Protein AF-A0A1B1N1J6-F1 (afdb_monomer_lite)

pLDDT: mean 80.99, std 15.94, range [34.19, 97.44]

Foldseek 3Di:
DPPDQFLWDWDWDDDPNAIWIWTWADDPDTDTAIEHPCLCVPPVRVFHWHWDDDPPDIWIWTDDPNDIDTDLRVSCPVPDDCLQQPQWDKAFQVNDSRYSYPVRIDTHHVLLVLLVDQDPCVVVLQGQKDFDWDDDPPGTDGQWIWRWGRRRPDIDIDIGRDPVVVSCCCVVPSNVSSVVSNVVVCVVSVVPPPPDD

Radius of gyration: 22.87 Å; chains: 1; bounding box: 47×41×70 Å

Sequence (197 aa):
MLALDAKNRFFETSIDGKKIIKFITGGKCEVEVLVDVKTWVEYLHKHHWTAIKKDNYIQVKTSIDKHSHRLPRMIIENEYSKLDYWGNTIDHENNNPMDNRLSNLRIYNSKLNVTNIRSKYKDDDMHLIYPQYSKVKNGKRIYGYKVHTNISDETKYKNFKTKEEAKEYRDNIILPLIESKIEELKKSQGILSLKED

Secondary structure (DSSP, 8-state):
------SS-EEEEEETTEEEEEEE-BSS---EEEEEHHHHHHTGGGS--EEEEETTEEEEEEEETTEEEEHHHHHHHHHS-HHHHTT-EEEETTS-TTB--GGGEEEE-HHHHHHT---TTGGGT-TTEEEEEEEETTEEEEEEEEEEEEETTEEEEEEESSHHHHHHHIIIIIHHHHHHHHHHHHHHTTTTSSS--

Organism: NCBI:txid1462996

InterPro domains:
  IPR044925 His-Me finger superfamily [SSF54060] (47-117)

Structure (mmCIF, N/CA/C/O backbone):
data_AF-A0A1B1N1J6-F1
#
_entry.id   AF-A0A1B1N1J6-F1
#
loop_
_atom_site.group_PDB
_atom_site.id
_atom_site.type_symbol
_atom_site.label_atom_id
_atom_site.label_alt_id
_atom_site.label_comp_id
_atom_site.label_asym_id
_atom_site.label_entity_id
_atom_site.label_seq_id
_atom_site.pdbx_PDB_ins_code
_atom_site.Cartn_x
_atom_site.Cartn_y
_atom_site.Cartn_z
_atom_site.occupancy
_atom_site.B_iso_or_equiv
_atom_site.auth_seq_id
_atom_site.auth_comp_id
_atom_site.auth_asym_id
_atom_site.auth_atom_id
_atom_site.pdbx_PDB_model_num
ATOM 1 N N . MET A 1 1 ? -9.336 -3.813 31.050 1.00 51.84 1 MET A N 1
ATOM 2 C CA . MET A 1 1 ? -10.175 -3.904 29.840 1.00 51.84 1 MET A CA 1
ATOM 3 C C . MET A 1 1 ? -10.892 -2.571 29.719 1.00 51.84 1 MET A C 1
ATOM 5 O O . MET A 1 1 ? -11.699 -2.267 30.588 1.00 51.84 1 MET A O 1
ATOM 9 N N . LEU A 1 2 ? -10.519 -1.720 28.761 1.00 54.81 2 LEU A N 1
ATOM 10 C CA . LEU A 1 2 ? -11.302 -0.513 28.484 1.00 54.81 2 LEU A CA 1
ATOM 11 C C . LEU A 1 2 ? -12.658 -0.988 27.952 1.00 54.81 2 LEU A C 1
ATOM 13 O O . LEU A 1 2 ? -12.698 -1.674 26.931 1.00 54.81 2 LEU A O 1
ATOM 17 N N . ALA A 1 3 ? -13.743 -0.703 28.672 1.00 60.78 3 ALA A N 1
ATOM 18 C CA . ALA A 1 3 ? -15.101 -1.013 28.233 1.00 60.78 3 ALA A CA 1
ATOM 19 C C . ALA A 1 3 ? -15.486 -0.057 27.093 1.00 60.78 3 ALA A C 1
ATOM 21 O O . ALA A 1 3 ? -16.211 0.914 27.286 1.00 60.78 3 ALA A O 1
ATOM 22 N N . LEU A 1 4 ? -14.904 -0.285 25.919 1.00 79.19 4 LEU A N 1
ATOM 23 C CA . LEU A 1 4 ? -15.255 0.402 24.686 1.00 79.19 4 LEU A CA 1
ATOM 24 C C . LEU A 1 4 ? -16.482 -0.287 24.097 1.00 79.19 4 LEU A C 1
ATOM 26 O O . LEU A 1 4 ? -16.468 -1.505 23.905 1.00 79.19 4 LEU A O 1
ATOM 30 N N . ASP A 1 5 ? -17.517 0.493 23.791 1.00 87.12 5 ASP A N 1
ATOM 31 C CA . ASP A 1 5 ? -18.658 0.024 23.005 1.00 87.12 5 ASP A CA 1
ATOM 32 C C . ASP A 1 5 ? -18.205 -0.192 21.552 1.00 87.12 5 ASP A C 1
ATOM 34 O O . ASP A 1 5 ? -18.228 0.711 20.713 1.00 87.12 5 ASP A O 1
ATOM 38 N N . ALA A 1 6 ? -17.655 -1.378 21.292 1.00 90.56 6 ALA A N 1
ATOM 39 C CA . ALA A 1 6 ? -17.077 -1.743 20.011 1.00 90.56 6 ALA A CA 1
ATOM 40 C C . ALA A 1 6 ? -18.055 -2.583 19.188 1.00 90.56 6 ALA A C 1
ATOM 42 O O . ALA A 1 6 ? -18.608 -3.577 19.656 1.00 90.56 6 ALA A O 1
ATOM 43 N N . LYS A 1 7 ? -18.191 -2.249 17.901 1.00 92.12 7 LYS A N 1
ATOM 44 C CA . LYS A 1 7 ? -19.097 -2.967 16.982 1.00 92.12 7 LYS A CA 1
ATOM 45 C C . LYS A 1 7 ? -18.554 -4.301 16.466 1.00 92.12 7 LYS A C 1
ATOM 47 O O . LYS A 1 7 ? -19.256 -5.019 15.752 1.00 92.12 7 LYS A O 1
ATOM 52 N N . ASN A 1 8 ? -17.302 -4.619 16.772 1.00 95.81 8 ASN A N 1
ATOM 53 C CA . ASN A 1 8 ? -16.644 -5.874 16.432 1.00 95.81 8 ASN A CA 1
ATOM 54 C C . ASN A 1 8 ? -16.053 -6.481 17.702 1.00 95.81 8 ASN A C 1
ATOM 56 O O . ASN A 1 8 ? -15.555 -5.760 18.566 1.00 95.81 8 ASN A O 1
ATOM 60 N N . ARG A 1 9 ? -16.052 -7.816 17.783 1.00 95.25 9 ARG A N 1
ATOM 61 C CA . ARG A 1 9 ? -15.332 -8.542 18.836 1.00 95.25 9 ARG A CA 1
ATOM 62 C C . ARG A 1 9 ? -13.843 -8.240 18.716 1.00 95.25 9 ARG A C 1
ATOM 64 O O . ARG A 1 9 ? -13.300 -8.306 17.614 1.00 95.25 9 ARG A O 1
ATOM 71 N N . PHE A 1 10 ? -13.189 -7.940 19.831 1.00 96.31 10 PHE A N 1
ATOM 72 C CA . PHE A 1 10 ? -11.765 -7.632 19.852 1.00 96.31 10 PHE A CA 1
ATOM 73 C C . PHE A 1 10 ? -11.112 -8.080 21.154 1.00 96.31 10 PHE A C 1
ATOM 75 O O . PHE A 1 10 ? -11.785 -8.298 22.161 1.00 96.31 10 PHE A O 1
ATOM 82 N N . PHE A 1 11 ? -9.793 -8.211 21.124 1.00 94.75 11 PHE A N 1
ATOM 83 C CA . PHE A 1 11 ? -8.984 -8.463 22.302 1.00 94.75 11 PHE A CA 1
ATOM 84 C C . PHE A 1 11 ? -7.589 -7.875 22.141 1.00 94.75 11 PHE A C 1
ATOM 86 O O . PHE A 1 11 ? -7.064 -7.733 21.034 1.00 94.75 11 PHE A O 1
ATOM 93 N N . GLU A 1 12 ? -6.998 -7.524 23.276 1.00 95.00 12 GLU A N 1
ATOM 94 C CA . GLU A 1 12 ? -5.608 -7.101 23.347 1.00 95.00 12 GLU A CA 1
ATOM 95 C C . GLU A 1 12 ? -4.691 -8.322 23.250 1.00 95.00 12 GLU A C 1
ATOM 97 O O . GLU A 1 12 ? -4.937 -9.368 23.855 1.00 95.00 12 GLU A O 1
ATOM 102 N N . THR A 1 13 ? -3.615 -8.184 22.488 1.00 94.12 13 THR A N 1
ATOM 103 C CA . THR A 1 13 ? -2.530 -9.163 22.422 1.00 94.12 13 THR A CA 1
ATOM 104 C C . THR A 1 13 ? -1.194 -8.434 22.279 1.00 94.12 13 THR A C 1
ATOM 106 O O . THR A 1 13 ? -1.157 -7.202 22.251 1.00 94.12 13 THR A O 1
ATOM 109 N N . SER A 1 14 ? -0.095 -9.179 22.214 1.00 93.38 14 SER A N 1
ATOM 110 C CA . SER A 1 14 ? 1.245 -8.621 22.055 1.00 93.38 14 SER A CA 1
ATOM 111 C C . SER A 1 14 ? 1.948 -9.278 20.878 1.00 93.38 14 SER A C 1
ATOM 113 O O . SER A 1 14 ? 2.002 -10.503 20.794 1.00 93.3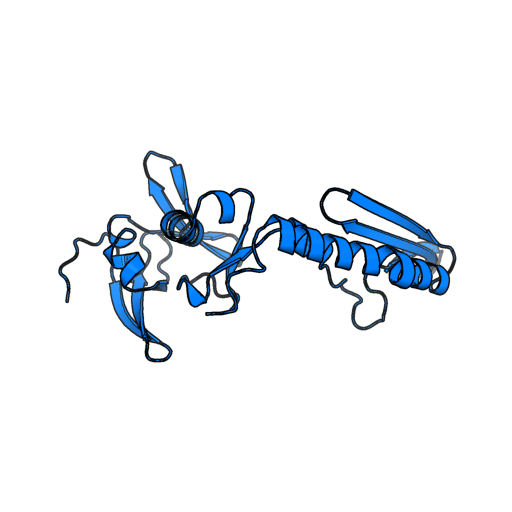8 14 SER A O 1
ATOM 115 N N . ILE A 1 15 ? 2.513 -8.463 19.992 1.00 89.62 15 ILE A N 1
ATOM 116 C CA . ILE A 1 15 ? 3.357 -8.897 18.874 1.00 89.62 15 ILE A CA 1
ATOM 117 C C . ILE A 1 15 ? 4.625 -8.045 18.910 1.00 89.62 15 ILE A C 1
ATOM 119 O O . ILE A 1 15 ? 4.544 -6.831 19.086 1.00 89.62 15 ILE A O 1
ATOM 123 N N . ASP A 1 16 ? 5.794 -8.677 18.794 1.00 85.94 16 ASP A N 1
ATOM 124 C CA . ASP A 1 16 ? 7.106 -8.007 18.835 1.00 85.94 16 ASP A CA 1
ATOM 125 C C . ASP A 1 16 ? 7.303 -7.127 20.088 1.00 85.94 16 ASP A C 1
ATOM 127 O O . ASP A 1 16 ? 7.854 -6.029 20.033 1.00 85.94 16 ASP A O 1
ATOM 131 N N . GLY A 1 17 ? 6.775 -7.576 21.234 1.00 88.00 17 GLY A N 1
ATOM 132 C CA . GLY A 1 17 ? 6.821 -6.832 22.500 1.00 88.00 17 GLY A CA 1
ATOM 133 C C . GLY A 1 17 ? 5.900 -5.606 22.569 1.00 88.00 17 GLY A C 1
ATOM 134 O O . GLY A 1 17 ? 5.848 -4.945 23.605 1.00 88.00 17 GLY A O 1
ATOM 135 N N . LYS A 1 18 ? 5.135 -5.307 21.511 1.00 91.12 18 LYS A N 1
ATOM 136 C CA . LYS A 1 18 ? 4.172 -4.200 21.466 1.00 91.12 18 LYS A CA 1
ATOM 137 C C . LYS A 1 18 ? 2.753 -4.711 21.669 1.00 91.12 18 LYS A C 1
ATOM 139 O O . LYS A 1 18 ? 2.350 -5.706 21.069 1.00 91.12 18 LYS A O 1
ATOM 144 N N . LYS A 1 19 ? 1.979 -3.998 22.490 1.00 95.19 19 LYS A N 1
ATOM 145 C CA . LYS A 1 19 ? 0.542 -4.250 22.635 1.00 95.19 19 LYS A CA 1
ATOM 146 C C . LYS A 1 19 ? -0.188 -3.830 21.367 1.00 95.19 19 LYS A C 1
ATOM 148 O O . LYS A 1 19 ? 0.038 -2.735 20.857 1.00 95.19 19 LYS A O 1
ATOM 153 N N . ILE A 1 20 ? -1.087 -4.683 20.904 1.00 96.56 20 ILE A N 1
ATOM 154 C CA . ILE A 1 20 ? -1.900 -4.472 19.708 1.00 96.56 20 ILE A CA 1
ATOM 155 C C . ILE A 1 20 ? -3.334 -4.944 19.958 1.00 96.56 20 ILE A C 1
ATOM 157 O O . ILE A 1 20 ? -3.607 -5.675 20.915 1.00 96.56 20 ILE A O 1
ATOM 161 N N . ILE A 1 21 ? -4.249 -4.552 19.077 1.00 97.44 21 ILE A N 1
ATOM 162 C CA . ILE A 1 21 ? -5.620 -5.056 19.070 1.00 97.44 21 ILE A CA 1
ATOM 163 C C . ILE A 1 21 ? -5.770 -6.051 17.931 1.00 97.44 21 ILE A C 1
ATOM 165 O O . ILE A 1 21 ? -5.433 -5.756 16.783 1.00 97.44 21 ILE A O 1
ATOM 169 N N . LYS A 1 22 ? -6.328 -7.216 18.257 1.00 97.31 22 LYS A N 1
ATOM 170 C CA . LYS A 1 22 ? -6.852 -8.155 17.274 1.00 97.31 22 LYS A CA 1
ATOM 171 C C . LYS A 1 22 ? -8.371 -8.098 17.311 1.00 97.31 22 LYS A C 1
ATOM 173 O O . LYS A 1 22 ? -8.970 -8.409 18.340 1.00 97.31 22 LYS A O 1
ATOM 178 N N . PHE A 1 23 ? -8.993 -7.694 16.209 1.00 96.88 23 PHE A N 1
ATOM 179 C CA . PHE A 1 23 ? -10.449 -7.689 16.078 1.00 96.88 23 PHE A CA 1
ATOM 180 C C . PHE A 1 23 ? -10.914 -8.682 15.016 1.00 96.88 23 PHE A C 1
ATOM 182 O O . PHE A 1 23 ? -10.181 -9.013 14.085 1.00 96.88 23 PHE A O 1
ATOM 189 N N . ILE A 1 24 ? -12.143 -9.166 15.173 1.00 96.81 24 ILE A N 1
ATOM 190 C CA . ILE A 1 24 ? -12.778 -10.120 14.264 1.00 96.81 24 ILE A CA 1
ATOM 191 C C . ILE A 1 24 ? -13.802 -9.362 13.419 1.00 96.81 24 ILE A C 1
ATOM 193 O O . ILE A 1 24 ? -14.698 -8.693 13.952 1.00 96.81 24 ILE A O 1
ATOM 197 N N . THR A 1 25 ? -13.674 -9.441 12.093 1.00 96.81 25 THR A N 1
ATOM 198 C CA . THR A 1 25 ? -14.649 -8.828 11.180 1.00 96.81 25 THR A CA 1
ATOM 199 C C . THR A 1 25 ? -16.015 -9.492 11.304 1.00 96.81 25 THR A C 1
ATOM 201 O O . THR A 1 25 ? -16.111 -10.691 11.541 1.00 96.81 25 THR A O 1
ATOM 204 N N . GLY A 1 26 ? -17.080 -8.717 11.109 1.00 91.94 26 GLY A N 1
ATOM 205 C CA . GLY A 1 26 ? -18.440 -9.243 11.025 1.00 91.94 26 GLY A CA 1
ATOM 206 C C . GLY A 1 26 ? -18.852 -9.607 9.596 1.00 91.94 26 GLY A C 1
ATOM 207 O O . GLY A 1 26 ? -18.119 -9.390 8.625 1.00 91.94 26 GLY A O 1
ATOM 208 N N . GLY A 1 27 ? -20.082 -10.104 9.459 1.00 88.50 27 GLY A N 1
ATOM 209 C CA . GLY A 1 27 ? -20.705 -10.416 8.174 1.00 88.50 27 GLY A CA 1
ATOM 210 C C . GLY A 1 27 ? -20.468 -11.856 7.714 1.00 88.50 27 GLY A C 1
ATOM 211 O O . GLY A 1 27 ? -20.394 -12.774 8.519 1.00 88.50 27 GLY A O 1
ATOM 212 N N . LYS A 1 28 ? -20.399 -12.067 6.391 1.00 86.62 28 LYS A N 1
ATOM 213 C CA . LYS A 1 28 ? -20.300 -13.412 5.785 1.00 86.62 28 LYS A CA 1
ATOM 214 C C . LYS A 1 28 ? -18.904 -14.037 5.872 1.00 86.62 28 LYS A C 1
ATOM 216 O O . LYS A 1 28 ? -18.759 -15.228 5.626 1.00 86.62 28 LYS A O 1
ATOM 221 N N . CYS A 1 29 ? -17.881 -13.228 6.135 1.00 89.38 29 CYS A N 1
ATOM 222 C CA . CYS A 1 29 ? -16.493 -13.656 6.218 1.00 89.38 29 CYS A CA 1
ATOM 223 C C . CYS A 1 29 ? -15.904 -13.080 7.506 1.00 89.38 29 CYS A C 1
ATOM 225 O O . CYS A 1 29 ? -15.733 -11.865 7.627 1.00 89.38 29 CYS A O 1
ATOM 227 N N . GLU A 1 30 ? -15.645 -13.957 8.472 1.00 93.31 30 GLU A N 1
ATOM 228 C CA . GLU A 1 30 ? -14.939 -13.606 9.700 1.00 93.31 30 GLU A CA 1
ATOM 229 C C . GLU A 1 30 ? -13.440 -13.839 9.487 1.00 93.31 30 GLU A C 1
ATOM 231 O O . GLU A 1 30 ? -13.015 -14.941 9.140 1.00 93.31 30 GLU A O 1
ATOM 236 N N . VAL A 1 31 ? -12.645 -12.788 9.668 1.00 94.88 31 VAL A N 1
ATOM 237 C CA . VAL A 1 31 ? -11.181 -12.839 9.658 1.00 94.88 31 VAL A CA 1
ATOM 238 C C . VAL A 1 31 ? -10.637 -12.031 10.823 1.00 94.88 31 VAL A C 1
ATOM 240 O O . VAL A 1 31 ? -11.254 -11.059 11.267 1.00 94.88 31 VAL A O 1
ATOM 243 N N . GLU A 1 32 ? -9.475 -12.445 11.312 1.00 96.31 32 GLU A N 1
ATOM 244 C CA . GLU A 1 32 ? -8.748 -11.717 12.342 1.00 96.31 32 GLU A CA 1
ATOM 245 C C . GLU A 1 32 ? -7.911 -10.610 11.709 1.00 96.31 32 GLU A C 1
ATOM 247 O O . GLU A 1 32 ? -7.201 -10.844 10.733 1.00 96.31 32 GLU A O 1
ATOM 252 N N . VAL A 1 33 ? -7.984 -9.414 12.283 1.00 97.25 33 VAL A N 1
ATOM 253 C CA . VAL A 1 33 ? -7.294 -8.223 11.790 1.00 97.25 33 VAL A CA 1
ATOM 254 C C . VAL A 1 33 ? -6.520 -7.586 12.936 1.00 97.25 33 VAL A C 1
ATOM 256 O O . VAL A 1 33 ? -7.057 -7.414 14.031 1.00 97.25 33 VAL A O 1
ATOM 259 N N . LEU A 1 34 ? -5.261 -7.239 12.680 1.00 97.44 34 LEU A N 1
ATOM 260 C CA . LEU A 1 34 ? -4.345 -6.630 13.640 1.00 97.44 34 LEU A CA 1
ATOM 261 C C . LEU A 1 34 ? -4.256 -5.126 13.387 1.00 97.44 34 LEU A C 1
ATOM 263 O O . LEU A 1 34 ? -4.087 -4.705 12.244 1.00 97.44 34 LEU A O 1
ATOM 267 N N . VAL A 1 35 ? -4.342 -4.324 14.443 1.00 97.44 35 VAL A N 1
ATOM 268 C CA . VAL A 1 35 ? -4.158 -2.864 14.415 1.00 97.44 35 VAL A CA 1
ATOM 269 C C . VAL A 1 35 ? -3.471 -2.400 15.698 1.00 97.44 35 VAL A C 1
ATOM 271 O O . VAL A 1 35 ? -3.474 -3.110 16.707 1.00 97.44 35 VAL A O 1
ATOM 274 N N . ASP A 1 36 ? -2.900 -1.198 15.689 1.00 96.88 36 ASP A N 1
ATOM 275 C CA . ASP A 1 36 ? -2.369 -0.595 16.910 1.00 96.88 36 ASP A CA 1
ATOM 276 C C . ASP A 1 36 ? -3.488 -0.271 17.908 1.00 96.88 36 ASP A C 1
ATOM 278 O O . ASP A 1 36 ? -4.612 0.082 17.534 1.00 96.88 36 ASP A O 1
ATOM 282 N N . VAL A 1 37 ? -3.171 -0.359 19.205 1.00 95.94 37 VAL A N 1
ATOM 283 C CA . VAL A 1 37 ? -4.127 -0.050 20.283 1.00 95.94 37 VAL A CA 1
ATOM 284 C C . VAL A 1 37 ? -4.678 1.365 20.132 1.00 95.94 37 VAL A C 1
ATOM 286 O O . VAL A 1 37 ? -5.890 1.555 20.201 1.00 95.94 37 VAL A O 1
ATOM 289 N N . LYS A 1 38 ? -3.800 2.342 19.879 1.00 94.50 38 LYS A N 1
ATOM 290 C CA . LYS A 1 38 ? -4.168 3.753 19.715 1.00 94.50 38 LYS A CA 1
ATOM 291 C C . LYS A 1 38 ? -5.229 3.926 18.622 1.00 94.50 38 LYS A C 1
ATOM 293 O O . LYS A 1 38 ? -6.323 4.411 18.891 1.00 94.50 38 LYS A O 1
ATOM 298 N N . THR A 1 39 ? -4.938 3.421 17.428 1.00 95.38 39 THR A N 1
ATOM 299 C CA . THR A 1 39 ? -5.810 3.447 16.247 1.00 95.38 39 THR A CA 1
ATOM 300 C C . THR A 1 39 ? -7.191 2.838 16.532 1.00 95.38 39 THR A C 1
ATOM 302 O O . THR A 1 39 ? -8.227 3.395 16.153 1.00 95.38 39 THR A O 1
ATOM 305 N N . TRP A 1 40 ? -7.242 1.714 17.259 1.00 96.62 40 TRP A N 1
ATOM 306 C CA . TRP A 1 40 ? -8.511 1.101 17.660 1.00 96.62 40 TRP A CA 1
ATOM 307 C C . TRP A 1 40 ? -9.331 1.984 18.602 1.00 96.62 40 TRP A C 1
ATOM 309 O O . TRP A 1 40 ? -10.514 2.245 18.353 1.00 96.62 40 TRP A O 1
ATOM 319 N N . VAL A 1 41 ? -8.693 2.434 19.682 1.00 94.50 41 VAL A N 1
ATOM 320 C CA . VAL A 1 41 ? -9.319 3.194 20.769 1.00 94.50 41 VAL A CA 1
ATOM 321 C C . VAL A 1 41 ? -9.798 4.561 20.287 1.00 94.50 41 VAL A C 1
ATOM 323 O O . VAL A 1 41 ? -10.869 5.000 20.691 1.00 94.50 41 VAL A O 1
ATOM 326 N N . GLU A 1 42 ? -9.067 5.225 19.398 1.00 94.62 42 GLU A N 1
ATOM 327 C CA . GLU A 1 42 ? -9.409 6.585 18.974 1.00 94.62 42 GLU A CA 1
ATOM 328 C C . GLU A 1 42 ? -10.562 6.619 17.962 1.00 94.62 42 GLU A C 1
ATOM 330 O O . GLU A 1 42 ? -11.473 7.451 18.088 1.00 94.62 42 GLU A O 1
ATOM 335 N N . TYR A 1 43 ? -10.581 5.713 16.976 1.00 94.75 43 TYR A N 1
ATOM 336 C CA . TYR A 1 43 ? -11.559 5.808 15.885 1.00 94.75 43 TYR A CA 1
ATOM 337 C C . TYR A 1 43 ? -12.085 4.487 15.317 1.00 94.75 43 TYR A C 1
ATOM 339 O O . TYR A 1 43 ? -13.266 4.442 14.966 1.00 94.75 43 TYR A O 1
ATOM 347 N N . LEU A 1 44 ? -11.311 3.398 15.241 1.00 96.44 44 LEU A N 1
ATOM 348 C CA . LEU A 1 44 ? -11.800 2.205 14.524 1.00 96.44 44 LEU A CA 1
ATOM 349 C C . LEU A 1 44 ? -12.948 1.472 15.237 1.00 96.44 44 LEU A C 1
ATOM 351 O O . LEU A 1 44 ? -13.839 0.972 14.547 1.00 96.44 44 LEU A O 1
ATOM 355 N N . HIS A 1 45 ? -12.966 1.420 16.576 1.00 95.56 45 HIS A N 1
ATOM 356 C CA . HIS A 1 45 ? -13.977 0.667 17.345 1.00 95.56 45 HIS A CA 1
ATOM 357 C C . HIS A 1 45 ? -15.423 1.151 17.114 1.00 95.56 45 HIS A C 1
ATOM 359 O O . HIS A 1 45 ? -16.375 0.384 17.275 1.00 95.56 45 HIS A O 1
ATOM 365 N N . LYS A 1 46 ? -15.582 2.415 16.696 1.00 94.06 46 LYS A N 1
ATOM 366 C CA . LYS A 1 46 ? -16.868 3.091 16.446 1.00 94.06 46 LYS A CA 1
ATOM 367 C C . LYS A 1 46 ? -17.609 2.521 15.231 1.00 94.06 46 LYS A C 1
ATOM 369 O O . LYS A 1 46 ? -18.813 2.743 15.051 1.00 94.06 46 LYS A O 1
ATOM 374 N N . HIS A 1 47 ? -16.898 1.797 14.370 1.00 95.50 47 HIS A N 1
ATOM 375 C CA . HIS A 1 47 ? -17.389 1.314 13.088 1.00 95.50 47 HIS A CA 1
ATOM 376 C C . HIS A 1 47 ? -17.500 -0.208 13.062 1.00 95.50 47 HIS A C 1
ATOM 378 O O . HIS A 1 47 ? -16.729 -0.911 13.706 1.00 95.50 47 HIS A O 1
ATOM 384 N N . HIS A 1 48 ? -18.464 -0.715 12.288 1.00 95.12 48 HIS A N 1
ATOM 385 C CA . HIS A 1 48 ? -18.606 -2.147 12.061 1.00 95.12 48 HIS A CA 1
ATOM 386 C C . HIS A 1 48 ? -17.819 -2.556 10.812 1.00 95.12 48 HIS A C 1
ATOM 388 O O . HIS A 1 48 ? -18.191 -2.227 9.683 1.00 95.12 48 HIS A O 1
ATOM 394 N N . TRP A 1 49 ? -16.721 -3.269 11.023 1.00 97.06 49 TRP A N 1
ATOM 395 C CA . TRP A 1 49 ? -15.816 -3.726 9.978 1.00 97.06 49 TRP A CA 1
ATOM 396 C C . TRP A 1 49 ? -16.229 -5.094 9.449 1.00 97.06 49 TRP A C 1
ATOM 398 O O . TRP A 1 49 ? -16.440 -6.040 10.211 1.00 97.06 49 TRP A O 1
ATOM 408 N N . THR A 1 50 ? -16.294 -5.203 8.125 1.00 96.31 50 THR A N 1
ATOM 409 C CA . THR A 1 50 ? -16.678 -6.419 7.401 1.00 96.31 50 THR A CA 1
ATOM 410 C C . THR A 1 50 ? -15.590 -6.809 6.412 1.00 96.31 50 THR A C 1
ATOM 412 O O . THR A 1 50 ? -14.953 -5.938 5.810 1.00 96.31 50 THR A O 1
ATOM 415 N N . ALA A 1 51 ? -15.381 -8.111 6.227 1.00 94.44 51 ALA A N 1
ATOM 416 C CA . ALA A 1 51 ? -14.475 -8.622 5.209 1.00 94.44 51 ALA A CA 1
ATOM 417 C C . ALA A 1 51 ? -15.238 -9.059 3.956 1.00 94.44 51 ALA A C 1
ATOM 419 O O . ALA A 1 51 ? -16.292 -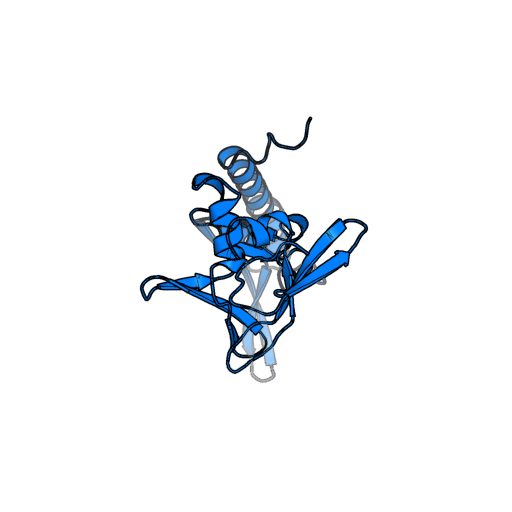9.693 4.022 1.00 94.44 51 ALA A O 1
ATOM 420 N N . ILE A 1 52 ? -14.676 -8.737 2.794 1.00 90.12 52 ILE A N 1
ATOM 421 C CA . ILE A 1 52 ? -15.136 -9.212 1.492 1.00 90.12 52 ILE A CA 1
ATOM 422 C C . ILE A 1 52 ? -13.982 -9.933 0.818 1.00 90.12 52 ILE A C 1
ATOM 424 O O . ILE A 1 52 ? -12.933 -9.343 0.556 1.00 90.12 52 ILE A O 1
ATOM 428 N N . LYS A 1 53 ? -14.207 -11.205 0.497 1.00 85.62 53 LYS A N 1
ATOM 429 C CA . LYS A 1 53 ? -13.300 -11.989 -0.333 1.00 85.62 53 LYS A CA 1
ATOM 430 C C . LYS A 1 53 ? -13.589 -11.693 -1.803 1.00 85.62 53 LYS A C 1
ATOM 432 O O . LYS A 1 53 ? -14.721 -11.859 -2.255 1.00 85.62 53 LYS A O 1
ATOM 437 N N . LYS A 1 54 ? -12.575 -11.247 -2.539 1.00 79.25 54 LYS A N 1
ATOM 438 C CA . LYS A 1 54 ? -12.613 -11.086 -3.994 1.00 79.25 54 LYS A CA 1
ATOM 439 C C . LYS A 1 54 ? -11.432 -11.852 -4.573 1.00 79.25 54 LYS A C 1
ATOM 441 O O . LYS A 1 54 ? -10.284 -11.516 -4.288 1.00 79.25 54 LYS A O 1
ATOM 446 N N . ASP A 1 55 ? -11.725 -12.892 -5.345 1.00 80.00 55 ASP A N 1
ATOM 447 C CA . ASP A 1 55 ? -10.729 -13.829 -5.868 1.00 80.00 55 ASP A CA 1
ATOM 448 C C . ASP A 1 55 ? -9.845 -14.396 -4.731 1.00 80.00 55 ASP A C 1
ATOM 450 O O . ASP A 1 55 ? -10.357 -14.979 -3.769 1.00 80.00 55 ASP A O 1
ATOM 454 N N . ASN A 1 56 ? -8.530 -14.171 -4.808 1.00 75.12 56 ASN A N 1
ATOM 455 C CA . ASN A 1 56 ? -7.536 -14.608 -3.823 1.00 75.12 56 ASN A CA 1
ATOM 456 C C . ASN A 1 56 ? -7.186 -13.527 -2.782 1.00 75.12 56 ASN A C 1
ATOM 458 O O . ASN A 1 56 ? -6.203 -13.677 -2.061 1.00 75.12 56 ASN A O 1
ATOM 462 N N . TYR A 1 57 ? -7.954 -12.436 -2.696 1.00 76.69 57 TYR A N 1
ATOM 463 C CA . TYR A 1 57 ? -7.660 -11.307 -1.811 1.00 76.69 57 TYR A CA 1
ATOM 464 C C . TYR A 1 57 ? -8.836 -10.978 -0.883 1.00 76.69 57 TYR A C 1
ATOM 466 O O . TYR A 1 57 ? -10.005 -11.050 -1.273 1.00 76.69 57 TYR A O 1
ATOM 474 N N . ILE A 1 58 ? -8.529 -10.595 0.358 1.00 87.31 58 ILE A N 1
ATOM 475 C CA . ILE A 1 58 ? -9.522 -10.204 1.365 1.00 87.31 58 ILE A CA 1
ATOM 476 C C . ILE A 1 58 ? -9.414 -8.701 1.603 1.00 87.31 58 ILE A C 1
ATOM 478 O O . ILE A 1 58 ? -8.346 -8.184 1.916 1.00 87.31 58 ILE A O 1
ATOM 482 N N . GLN A 1 59 ? -10.538 -8.000 1.463 1.00 90.69 59 GLN A N 1
ATOM 483 C CA . GLN A 1 59 ? -10.658 -6.572 1.749 1.00 90.69 59 GLN A CA 1
ATOM 484 C C . GLN A 1 59 ? -11.481 -6.356 3.008 1.00 90.69 59 GLN A C 1
ATOM 486 O O . GLN A 1 59 ? -12.615 -6.824 3.083 1.00 90.69 59 GLN A O 1
ATOM 491 N N . VAL A 1 60 ? -10.946 -5.580 3.949 1.00 95.38 60 VAL A N 1
ATOM 492 C CA . VAL A 1 60 ? -11.673 -5.148 5.147 1.00 95.38 60 VAL A CA 1
ATOM 493 C C . VAL A 1 60 ? -12.180 -3.727 4.939 1.00 95.38 60 VAL A C 1
ATOM 495 O O . VAL A 1 60 ? -11.419 -2.820 4.580 1.00 95.38 60 VAL A O 1
ATOM 498 N N . LYS A 1 61 ? -13.485 -3.533 5.124 1.00 95.56 61 LYS A N 1
ATOM 499 C CA . LYS A 1 61 ? -14.145 -2.248 4.900 1.00 95.56 61 LYS A CA 1
ATOM 500 C C . LYS A 1 61 ? -15.314 -2.022 5.852 1.00 95.56 61 LYS A C 1
ATOM 502 O O . LYS A 1 61 ? -15.927 -2.967 6.349 1.00 95.56 61 LYS A O 1
ATOM 507 N N . THR A 1 62 ? -15.651 -0.757 6.033 1.00 95.75 62 THR A N 1
ATOM 508 C CA . THR A 1 62 ? -16.869 -0.305 6.708 1.00 95.75 62 THR A CA 1
ATOM 509 C C . THR A 1 62 ? -17.717 0.526 5.742 1.00 95.75 62 THR A C 1
ATOM 511 O O . THR A 1 62 ? -17.248 0.907 4.659 1.00 95.75 62 THR A O 1
ATOM 514 N N . SER A 1 63 ? -18.973 0.781 6.106 1.00 92.00 63 SER A N 1
ATOM 515 C CA . SER A 1 63 ? -19.820 1.757 5.426 1.00 92.00 63 SER A CA 1
ATOM 516 C C . SER A 1 63 ? -20.195 2.886 6.377 1.00 92.00 63 SER A C 1
ATOM 518 O O . SER A 1 63 ? -20.669 2.635 7.483 1.00 92.00 63 SER A O 1
ATOM 520 N N . ILE A 1 64 ? -19.965 4.119 5.934 1.00 89.56 64 ILE A N 1
ATOM 521 C CA . ILE A 1 64 ? -20.283 5.360 6.644 1.00 89.56 64 ILE A CA 1
ATOM 522 C C . ILE A 1 64 ? -21.000 6.245 5.627 1.00 89.56 64 ILE A C 1
ATOM 524 O O . ILE A 1 64 ? -20.512 6.395 4.510 1.00 89.56 64 ILE A O 1
ATOM 528 N N . ASP A 1 65 ? -22.193 6.737 5.961 1.00 88.06 65 ASP A N 1
ATOM 529 C CA . ASP A 1 65 ? -22.997 7.620 5.099 1.00 88.06 65 ASP A CA 1
ATOM 530 C C . ASP A 1 65 ? -23.152 7.127 3.650 1.00 88.06 65 ASP A C 1
ATOM 532 O O . ASP A 1 65 ? -23.033 7.881 2.691 1.00 88.06 65 ASP A O 1
ATOM 536 N N . LYS A 1 66 ? -23.416 5.821 3.481 1.00 87.25 66 LYS A N 1
ATOM 537 C CA . LYS A 1 66 ? -23.536 5.124 2.179 1.00 87.25 66 LYS A CA 1
ATOM 538 C C . LYS A 1 66 ? -22.245 5.074 1.346 1.00 87.25 66 LYS A C 1
ATOM 540 O O . LYS A 1 66 ? -22.252 4.509 0.253 1.00 87.25 66 LYS A O 1
ATOM 545 N N . HIS A 1 67 ? -21.125 5.563 1.867 1.00 87.62 67 HIS A N 1
ATOM 546 C CA . HIS A 1 67 ? -19.801 5.402 1.278 1.00 87.62 67 HIS A CA 1
ATOM 547 C C . HIS A 1 67 ? -19.064 4.226 1.920 1.00 87.62 67 HIS A C 1
ATOM 549 O O . HIS A 1 67 ? -19.269 3.892 3.087 1.00 87.62 67 HIS A O 1
ATOM 555 N N . SER A 1 68 ? -18.230 3.542 1.134 1.00 91.38 68 SER A N 1
ATOM 556 C CA . SER A 1 68 ? -17.444 2.404 1.612 1.00 91.38 68 SER A CA 1
ATOM 557 C C . SER A 1 68 ? -16.000 2.827 1.840 1.00 91.38 68 SER A C 1
ATOM 559 O O . SER A 1 68 ? -15.328 3.258 0.906 1.00 91.38 68 SER A O 1
ATOM 561 N N . HIS A 1 69 ? -15.516 2.648 3.067 1.00 92.94 69 HIS A N 1
ATOM 562 C CA . HIS A 1 69 ? -14.158 3.007 3.465 1.00 92.94 69 HIS A CA 1
ATOM 563 C C . HIS A 1 69 ? -13.336 1.749 3.719 1.00 92.94 69 HIS A C 1
ATOM 565 O O . HIS A 1 69 ? -13.760 0.857 4.457 1.00 92.94 69 HIS A O 1
ATOM 571 N N . ARG A 1 70 ? -12.154 1.669 3.100 1.00 94.06 70 ARG A N 1
ATOM 572 C CA . ARG A 1 70 ? -11.196 0.578 3.325 1.00 94.06 70 ARG A CA 1
ATOM 573 C C . ARG A 1 70 ? -10.403 0.839 4.599 1.00 94.06 70 ARG A C 1
ATOM 575 O O . ARG A 1 70 ? -9.976 1.968 4.820 1.00 94.06 70 ARG A O 1
ATOM 582 N N . LEU A 1 71 ? -10.151 -0.212 5.374 1.00 96.12 71 LEU A N 1
ATOM 583 C CA . LEU A 1 71 ? -9.436 -0.121 6.649 1.00 96.12 71 LEU A CA 1
ATOM 584 C C . LEU A 1 71 ? -8.070 0.585 6.553 1.00 96.12 71 LEU A C 1
ATOM 586 O O . LEU A 1 71 ? -7.918 1.613 7.210 1.00 96.12 71 LEU A O 1
ATOM 590 N N . PRO A 1 72 ? -7.111 0.141 5.713 1.00 93.75 72 PRO A N 1
ATOM 591 C CA . PRO A 1 72 ? -5.799 0.791 5.643 1.00 93.75 72 PRO A CA 1
ATOM 592 C C . PRO A 1 72 ? -5.904 2.258 5.211 1.00 93.75 72 PRO A C 1
ATOM 594 O O . PRO A 1 72 ? -5.124 3.092 5.654 1.00 93.75 72 PRO A O 1
ATOM 597 N N . ARG A 1 73 ? -6.910 2.599 4.390 1.00 91.56 73 ARG A N 1
ATOM 598 C CA . ARG A 1 73 ? -7.150 3.980 3.962 1.00 91.56 73 ARG A CA 1
ATOM 599 C C . ARG A 1 73 ? -7.616 4.864 5.108 1.00 91.56 73 ARG A C 1
ATOM 601 O O . ARG A 1 73 ? -7.082 5.951 5.257 1.00 91.56 73 ARG A O 1
ATOM 608 N N . MET A 1 74 ? -8.551 4.384 5.922 1.00 93.31 74 MET A N 1
ATOM 609 C CA . MET A 1 74 ? -9.025 5.132 7.085 1.00 93.31 74 MET A CA 1
ATOM 610 C C . MET A 1 74 ? -7.907 5.385 8.098 1.00 93.31 74 MET A C 1
ATOM 612 O O . MET A 1 74 ? -7.839 6.479 8.644 1.00 93.31 74 MET A O 1
ATOM 616 N N . ILE A 1 75 ? -7.027 4.405 8.319 1.00 94.31 75 ILE A N 1
ATOM 617 C CA . ILE A 1 75 ? -5.879 4.558 9.223 1.00 94.31 75 ILE A CA 1
ATOM 618 C C . ILE A 1 75 ? -4.963 5.672 8.712 1.00 94.31 75 ILE A C 1
ATOM 620 O O . ILE A 1 75 ? -4.733 6.651 9.409 1.00 94.31 75 ILE A O 1
ATOM 624 N N . ILE A 1 76 ? -4.520 5.593 7.455 1.00 89.56 76 ILE A N 1
ATOM 625 C CA . ILE A 1 76 ? -3.630 6.611 6.885 1.00 89.56 76 ILE A CA 1
ATOM 626 C C . ILE A 1 76 ? -4.273 8.009 6.865 1.00 89.56 76 ILE A C 1
ATOM 628 O O . ILE A 1 76 ? -3.592 8.992 7.133 1.00 89.56 76 ILE A O 1
ATOM 632 N N . GLU A 1 77 ? -5.575 8.109 6.587 1.00 86.62 77 GLU A N 1
ATOM 633 C CA . GLU A 1 77 ? -6.297 9.390 6.576 1.00 86.62 77 GLU A CA 1
ATOM 634 C C . GLU A 1 77 ? -6.408 10.051 7.960 1.00 86.62 77 GLU A C 1
ATOM 636 O O . GLU A 1 77 ? -6.554 11.271 8.018 1.00 86.62 77 GLU A O 1
ATOM 641 N N . ASN A 1 78 ? -6.334 9.274 9.048 1.00 88.88 78 ASN A N 1
ATOM 642 C CA . ASN A 1 78 ? -6.340 9.792 10.422 1.00 88.88 78 ASN A CA 1
ATOM 643 C C . ASN A 1 78 ? -4.931 10.066 10.969 1.00 88.88 78 ASN A C 1
ATOM 645 O O . ASN A 1 78 ? -4.790 10.870 11.885 1.00 88.88 78 ASN A O 1
ATOM 649 N N . GLU A 1 79 ? -3.902 9.403 10.439 1.00 86.50 79 GLU A N 1
ATOM 650 C CA . GLU A 1 79 ? -2.553 9.412 11.030 1.00 86.50 79 GLU A CA 1
ATOM 651 C C . GLU A 1 79 ? -1.564 10.293 10.247 1.00 86.50 79 GLU A C 1
ATOM 653 O O . GLU A 1 79 ? -0.541 10.697 10.795 1.00 86.50 79 GLU A O 1
ATOM 658 N N . TYR A 1 80 ? -1.866 10.625 8.986 1.00 80.06 80 TYR A N 1
ATOM 659 C CA . TYR A 1 80 ? -1.000 11.423 8.111 1.00 80.06 80 TYR A CA 1
ATOM 660 C C . TYR A 1 80 ? -1.719 12.649 7.551 1.00 80.06 80 TYR A C 1
ATOM 662 O O . TYR A 1 80 ? -2.949 12.698 7.454 1.00 80.06 80 TYR A O 1
ATOM 670 N N . SER A 1 81 ? -0.944 13.649 7.123 1.00 69.44 81 SER A N 1
ATOM 671 C CA . SER A 1 81 ? -1.515 14.827 6.483 1.00 69.44 81 SER A CA 1
ATOM 672 C C . SER A 1 81 ? -2.090 14.459 5.111 1.00 69.44 81 SER A C 1
ATOM 674 O O . SER A 1 81 ? -1.622 13.550 4.421 1.00 69.44 81 SER A O 1
ATOM 676 N N . LYS A 1 82 ? -3.112 15.201 4.670 1.00 60.62 82 LYS A N 1
ATOM 677 C CA . LYS A 1 82 ? -3.737 14.974 3.359 1.00 60.62 82 LYS A CA 1
ATOM 678 C C . LYS A 1 82 ? -2.736 15.023 2.207 1.00 60.62 82 LYS A C 1
ATOM 680 O O . LYS A 1 82 ? -2.902 14.281 1.243 1.00 60.62 82 LYS A O 1
ATOM 685 N N . LEU A 1 83 ? -1.715 15.873 2.303 1.00 58.00 83 LEU A N 1
ATOM 686 C CA . LEU A 1 83 ? -0.681 15.997 1.276 1.00 58.00 83 LEU A CA 1
ATOM 687 C C . LEU A 1 83 ? 0.126 14.704 1.112 1.00 58.00 83 LEU A C 1
ATOM 689 O O . LEU A 1 83 ? 0.513 14.380 -0.008 1.00 58.00 83 LEU A O 1
ATOM 693 N N . ASP A 1 84 ? 0.293 13.933 2.186 1.00 57.38 84 ASP A N 1
ATOM 694 C CA . ASP A 1 84 ? 1.099 12.713 2.176 1.00 57.38 84 ASP A CA 1
ATOM 695 C C . ASP A 1 84 ? 0.386 11.580 1.427 1.00 57.38 84 ASP A C 1
ATOM 697 O O . ASP A 1 84 ? 0.983 10.893 0.599 1.00 57.38 84 ASP A O 1
ATOM 701 N N . TYR A 1 85 ? -0.918 11.385 1.658 1.00 67.81 85 TYR A N 1
ATOM 702 C CA . TYR A 1 85 ? -1.653 10.236 1.110 1.00 67.81 85 TYR A CA 1
ATOM 703 C C . TYR A 1 85 ? -2.472 10.532 -0.154 1.00 67.81 85 TYR A C 1
ATOM 705 O O . TYR A 1 85 ? -2.978 9.600 -0.803 1.00 67.81 85 TYR A O 1
ATOM 713 N N . TRP A 1 86 ? -2.687 11.803 -0.503 1.00 66.88 86 TRP A N 1
ATOM 714 C CA . TRP A 1 86 ? -3.527 12.165 -1.643 1.00 66.88 86 TRP A CA 1
ATOM 715 C C . TRP A 1 86 ? -2.911 11.685 -2.961 1.00 66.88 86 TRP A C 1
ATOM 717 O O . TRP A 1 86 ? -1.756 11.954 -3.267 1.00 66.88 86 TRP A O 1
ATOM 727 N N . GLY A 1 87 ? -3.689 10.938 -3.751 1.00 66.56 87 GLY A N 1
ATOM 728 C CA . GLY A 1 87 ? -3.217 10.331 -5.002 1.00 66.56 87 GLY A CA 1
ATOM 729 C C . GLY A 1 87 ? -2.282 9.123 -4.835 1.00 66.56 87 GLY A C 1
ATOM 730 O O . GLY A 1 87 ? -1.984 8.461 -5.828 1.00 66.56 87 GLY A O 1
ATOM 731 N N . ASN A 1 88 ? -1.871 8.788 -3.608 1.00 72.81 88 ASN A N 1
ATOM 732 C CA . ASN A 1 88 ? -1.010 7.645 -3.319 1.00 72.81 88 ASN A CA 1
ATOM 733 C C . ASN A 1 88 ? -1.822 6.395 -2.935 1.00 72.81 88 ASN A C 1
ATOM 735 O O . ASN A 1 88 ? -2.939 6.461 -2.410 1.00 72.81 88 ASN A O 1
ATOM 739 N N . THR A 1 89 ? -1.245 5.233 -3.229 1.00 81.56 89 THR A N 1
ATOM 740 C CA . THR A 1 89 ? -1.732 3.910 -2.818 1.00 81.56 89 THR A CA 1
ATOM 741 C C . THR A 1 89 ? -1.235 3.599 -1.408 1.00 81.56 89 THR A C 1
ATOM 743 O O . THR A 1 89 ? -0.295 4.222 -0.930 1.00 81.56 89 THR A O 1
ATOM 746 N N . ILE A 1 90 ? -1.873 2.659 -0.717 1.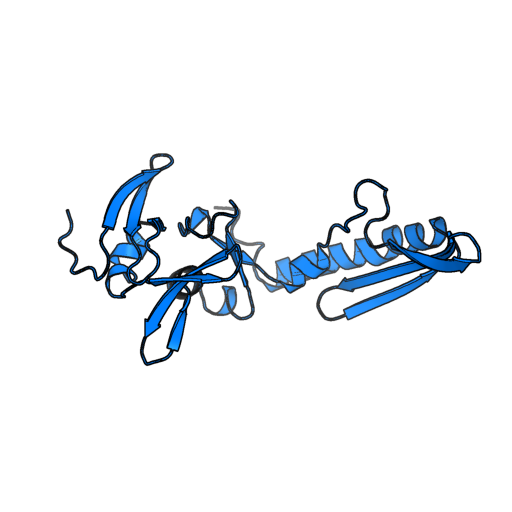00 83.94 90 ILE A N 1
ATOM 747 C CA . ILE A 1 90 ? -1.425 2.183 0.595 1.00 83.94 90 ILE A CA 1
ATOM 748 C C . ILE A 1 90 ? -1.122 0.704 0.450 1.00 83.94 90 ILE A C 1
ATOM 750 O O . ILE A 1 90 ? -1.930 -0.027 -0.128 1.00 83.94 90 ILE A O 1
ATOM 754 N N . ASP A 1 91 ? 0.043 0.308 0.935 1.00 84.00 91 ASP A N 1
ATOM 755 C CA . ASP A 1 91 ? 0.587 -1.035 0.791 1.00 84.00 91 ASP A CA 1
ATOM 756 C C . ASP A 1 91 ? 1.025 -1.598 2.150 1.00 84.00 91 ASP A C 1
ATOM 758 O O . ASP A 1 91 ? 1.293 -0.837 3.085 1.00 84.00 91 ASP A O 1
ATOM 762 N N . HIS A 1 92 ? 1.088 -2.926 2.240 1.00 86.25 92 HIS A N 1
ATOM 763 C CA . HIS A 1 92 ? 1.478 -3.669 3.439 1.00 86.25 92 HIS A CA 1
ATOM 764 C C . HIS A 1 92 ? 2.899 -4.206 3.264 1.00 86.25 92 HIS A C 1
ATOM 766 O O . HIS A 1 92 ? 3.136 -5.012 2.366 1.00 86.25 92 HIS A O 1
ATOM 772 N N . GLU A 1 93 ? 3.848 -3.815 4.116 1.00 81.56 93 GLU A N 1
ATOM 773 C CA . GLU A 1 93 ? 5.260 -4.203 3.952 1.00 81.56 93 GLU A CA 1
ATOM 774 C C . GLU A 1 93 ? 5.474 -5.720 3.977 1.00 81.56 93 GLU A C 1
ATOM 776 O O . GLU A 1 93 ? 6.249 -6.259 3.184 1.00 81.56 93 GLU A O 1
ATOM 781 N N . ASN A 1 94 ? 4.745 -6.424 4.843 1.00 83.38 94 ASN A N 1
ATOM 782 C CA . ASN A 1 94 ? 4.790 -7.881 4.954 1.00 83.38 94 ASN A CA 1
ATOM 783 C C . ASN A 1 94 ? 3.863 -8.624 3.969 1.00 83.38 94 ASN A C 1
ATOM 785 O O . ASN A 1 94 ? 3.722 -9.842 4.080 1.00 83.38 94 ASN A O 1
ATOM 789 N N . ASN A 1 95 ? 3.210 -7.923 3.033 1.00 83.25 95 ASN A N 1
ATOM 790 C CA . ASN A 1 95 ? 2.190 -8.461 2.121 1.00 83.25 95 ASN A CA 1
ATOM 791 C C . ASN A 1 95 ? 0.997 -9.158 2.815 1.00 83.25 95 ASN A C 1
ATOM 793 O O . ASN A 1 95 ? 0.260 -9.909 2.170 1.00 83.25 95 ASN A O 1
ATOM 797 N N . ASN A 1 96 ? 0.777 -8.923 4.112 1.00 87.31 96 ASN A N 1
ATOM 798 C CA . ASN A 1 96 ? -0.360 -9.452 4.855 1.00 87.31 96 ASN A CA 1
ATOM 799 C C . ASN A 1 96 ? -1.452 -8.375 5.000 1.00 87.31 96 ASN A C 1
ATOM 801 O O . ASN A 1 96 ? -1.330 -7.494 5.852 1.00 87.31 96 ASN A O 1
ATOM 805 N N . PRO A 1 97 ? -2.567 -8.465 4.249 1.00 89.44 97 PRO A N 1
ATOM 806 C CA . PRO A 1 97 ? -3.630 -7.460 4.298 1.00 89.44 97 PRO A CA 1
ATOM 807 C C . PRO A 1 97 ? -4.382 -7.411 5.635 1.00 89.44 97 PRO A C 1
ATOM 809 O O . PRO A 1 97 ? -5.143 -6.470 5.873 1.00 89.44 97 PRO A O 1
ATOM 812 N N . MET A 1 98 ? -4.214 -8.420 6.495 1.00 94.94 98 MET A N 1
ATOM 813 C CA . MET A 1 98 ? -4.827 -8.467 7.823 1.00 94.94 98 MET A CA 1
ATOM 814 C C . MET A 1 98 ? -3.968 -7.791 8.898 1.00 94.94 98 MET A C 1
ATOM 816 O O . MET A 1 98 ? -4.481 -7.500 9.975 1.00 94.94 98 MET A O 1
ATOM 820 N N . ASP A 1 99 ? -2.699 -7.488 8.621 1.00 94.50 99 ASP A N 1
ATOM 821 C CA . ASP A 1 99 ? -1.829 -6.756 9.542 1.00 94.50 99 ASP A CA 1
ATOM 822 C C . ASP A 1 99 ? -1.830 -5.262 9.201 1.00 94.50 99 ASP A C 1
ATOM 824 O O . ASP A 1 99 ? -1.076 -4.801 8.355 1.00 94.50 99 ASP A O 1
ATOM 828 N N . ASN A 1 100 ? -2.709 -4.496 9.840 1.00 96.31 100 ASN A N 1
ATOM 829 C CA . ASN A 1 100 ? -2.910 -3.069 9.581 1.00 96.31 100 ASN A CA 1
ATOM 830 C C . ASN A 1 100 ? -2.311 -2.190 10.691 1.00 96.31 100 ASN A C 1
ATOM 832 O O . ASN A 1 100 ? -2.769 -1.069 10.904 1.00 96.31 100 ASN A O 1
ATOM 836 N N . ARG A 1 101 ? -1.293 -2.690 11.404 1.00 94.81 101 ARG A N 1
ATOM 837 C CA . ARG A 1 101 ? -0.450 -1.854 12.271 1.00 94.81 101 ARG A CA 1
ATOM 838 C C . ARG A 1 101 ? 0.220 -0.773 11.424 1.00 94.81 101 ARG A C 1
ATOM 840 O O . ARG A 1 101 ? 0.689 -1.067 10.325 1.00 94.81 101 ARG A O 1
ATOM 847 N N . LEU A 1 102 ? 0.321 0.447 11.939 1.00 91.12 102 LEU A N 1
ATOM 848 C CA . LEU A 1 102 ? 0.971 1.578 11.276 1.00 91.12 102 LEU A CA 1
ATOM 849 C C . LEU A 1 102 ? 2.391 1.242 10.833 1.00 91.12 102 LEU A C 1
ATOM 851 O O . LEU A 1 102 ? 2.776 1.580 9.723 1.00 91.12 102 LEU A O 1
ATOM 855 N N . SER A 1 103 ? 3.136 0.493 11.649 1.00 88.31 103 SER A N 1
ATOM 856 C CA . SER A 1 103 ? 4.490 0.050 11.300 1.00 88.31 103 SER A CA 1
ATOM 857 C C . SER A 1 103 ? 4.559 -0.896 10.098 1.00 88.31 103 SER A C 1
ATOM 859 O O . SER A 1 103 ? 5.648 -1.130 9.595 1.00 88.31 103 SER A O 1
ATOM 861 N N . ASN A 1 104 ? 3.437 -1.482 9.674 1.00 87.81 104 ASN A N 1
ATOM 862 C CA . ASN A 1 104 ? 3.346 -2.353 8.502 1.00 87.81 104 ASN A CA 1
ATOM 863 C C . ASN A 1 104 ? 2.674 -1.660 7.302 1.00 87.81 104 ASN A C 1
ATOM 865 O O . ASN A 1 104 ? 2.660 -2.217 6.205 1.00 87.81 104 ASN A O 1
ATOM 869 N N . LEU A 1 105 ? 2.098 -0.468 7.491 1.00 87.81 105 LEU A N 1
ATOM 870 C CA . LEU A 1 105 ? 1.472 0.302 6.424 1.00 87.81 105 LEU A CA 1
ATOM 871 C C . LEU A 1 105 ? 2.460 1.318 5.866 1.00 87.81 105 LEU A C 1
ATOM 873 O O . LEU A 1 105 ? 3.085 2.073 6.604 1.00 87.81 105 LEU A O 1
ATOM 877 N N . ARG A 1 106 ? 2.531 1.401 4.540 1.00 82.94 106 ARG A N 1
ATOM 878 C CA . ARG A 1 106 ? 3.286 2.451 3.857 1.00 82.94 106 ARG A CA 1
ATOM 879 C C . ARG A 1 106 ? 2.431 3.172 2.836 1.00 82.94 106 ARG A C 1
ATOM 881 O O . ARG A 1 106 ? 1.670 2.557 2.082 1.00 82.94 106 ARG A O 1
ATOM 888 N N . ILE A 1 107 ? 2.592 4.490 2.787 1.00 79.12 107 ILE A N 1
ATOM 889 C CA . ILE A 1 107 ? 2.077 5.296 1.688 1.00 79.12 107 ILE A CA 1
ATOM 890 C C . ILE A 1 107 ? 2.997 5.075 0.496 1.00 79.12 107 ILE A C 1
ATOM 892 O O . ILE A 1 107 ? 4.212 5.243 0.560 1.00 79.12 107 ILE A O 1
ATOM 896 N N . TYR A 1 108 ? 2.392 4.659 -0.600 1.00 69.19 108 TYR A N 1
ATOM 897 C CA . TYR A 1 108 ? 3.076 4.154 -1.761 1.00 69.19 108 TYR A CA 1
ATOM 898 C C . TYR A 1 108 ? 2.637 4.890 -3.017 1.00 69.19 108 TYR A C 1
ATOM 900 O O . TYR A 1 108 ? 1.473 4.841 -3.419 1.00 69.19 108 TYR A O 1
ATOM 908 N N . ASN A 1 109 ? 3.579 5.542 -3.689 1.00 65.75 109 ASN A N 1
ATOM 909 C CA . ASN A 1 109 ? 3.299 6.169 -4.969 1.00 65.75 109 ASN A CA 1
ATOM 910 C C . ASN A 1 109 ? 3.358 5.112 -6.086 1.00 65.75 109 ASN A C 1
ATOM 912 O O . ASN A 1 109 ? 4.424 4.619 -6.461 1.00 65.75 109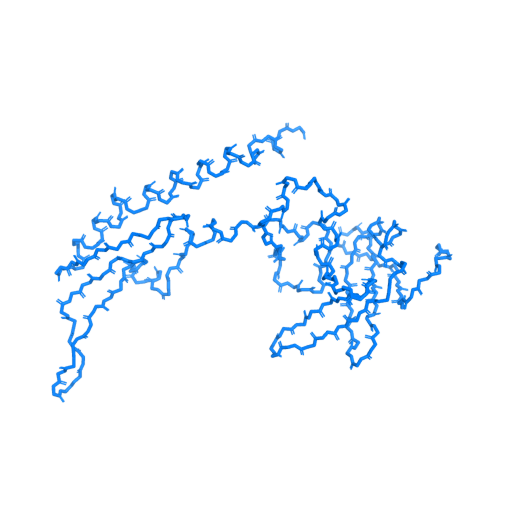 ASN A O 1
ATOM 916 N N . SER A 1 110 ? 2.194 4.779 -6.647 1.00 56.19 110 SER A N 1
ATOM 917 C CA . SER A 1 110 ? 2.055 3.806 -7.734 1.00 56.19 110 SER A CA 1
ATOM 918 C C . SER A 1 110 ? 2.849 4.200 -8.988 1.00 56.19 110 SER A C 1
ATOM 920 O O . SER A 1 110 ? 3.352 3.314 -9.680 1.00 56.19 110 SER A O 1
ATOM 922 N N . LYS A 1 111 ? 3.066 5.501 -9.242 1.00 53.59 111 LYS A N 1
ATOM 923 C CA . LYS A 1 111 ? 3.933 5.994 -10.331 1.00 53.59 111 LYS A CA 1
ATOM 924 C C . LYS A 1 111 ? 5.412 5.669 -10.090 1.00 53.59 111 LYS A C 1
ATOM 926 O O . LYS A 1 111 ? 6.142 5.357 -11.032 1.00 53.59 111 LYS A O 1
ATOM 931 N N . LEU A 1 112 ? 5.843 5.667 -8.828 1.00 51.31 112 LEU A N 1
ATOM 932 C CA . LEU A 1 112 ? 7.202 5.303 -8.415 1.00 51.31 112 LEU A CA 1
ATOM 933 C C . LEU A 1 112 ? 7.441 3.789 -8.581 1.00 51.31 112 LEU A C 1
ATOM 935 O O . LEU A 1 112 ? 8.542 3.387 -8.942 1.00 51.31 112 LEU A O 1
ATOM 939 N N . ASN A 1 113 ? 6.404 2.948 -8.436 1.00 49.44 113 ASN A N 1
ATOM 940 C CA . ASN A 1 113 ? 6.491 1.513 -8.758 1.00 49.44 113 ASN A CA 1
ATOM 941 C C . ASN A 1 113 ? 6.621 1.225 -10.241 1.00 49.44 113 ASN A C 1
ATOM 943 O O . ASN A 1 113 ? 7.410 0.381 -10.645 1.00 49.44 113 ASN A O 1
ATOM 947 N N . VAL A 1 114 ? 5.793 1.895 -11.047 1.00 50.59 114 VAL A N 1
ATOM 948 C CA . VAL A 1 114 ? 5.788 1.711 -12.499 1.00 50.59 114 VAL A CA 1
ATOM 949 C C . VAL A 1 114 ? 7.172 2.049 -13.067 1.00 50.59 114 VAL A C 1
ATOM 951 O O . VAL A 1 114 ? 7.656 1.384 -13.977 1.00 50.59 114 VAL A O 1
ATOM 954 N N . THR A 1 115 ? 7.841 3.006 -12.428 1.00 48.50 115 THR A N 1
ATOM 955 C CA . THR A 1 115 ? 9.227 3.394 -12.695 1.00 48.50 115 THR A CA 1
ATOM 956 C C . THR A 1 115 ? 10.242 2.362 -12.143 1.00 48.50 115 THR A C 1
ATOM 958 O O . THR A 1 115 ? 11.280 2.140 -12.753 1.00 48.50 115 THR A O 1
ATOM 961 N N . ASN A 1 116 ? 9.913 1.639 -11.062 1.00 47.34 116 ASN A N 1
ATOM 962 C CA . ASN A 1 116 ? 10.711 0.575 -10.419 1.00 47.34 116 ASN A CA 1
ATOM 963 C C . ASN A 1 116 ? 10.485 -0.858 -10.965 1.00 47.34 116 ASN A C 1
ATOM 965 O O . ASN A 1 116 ? 10.924 -1.831 -10.339 1.00 47.34 116 ASN A O 1
ATOM 969 N N . ILE A 1 117 ? 9.812 -1.044 -12.110 1.00 52.81 117 ILE A N 1
ATOM 970 C CA . ILE A 1 117 ? 9.471 -2.387 -12.611 1.00 52.81 117 ILE A CA 1
ATOM 971 C C . ILE A 1 117 ? 10.739 -3.197 -12.933 1.00 52.81 117 ILE A C 1
ATOM 973 O O . ILE A 1 117 ? 11.358 -3.071 -13.992 1.00 52.81 117 ILE A O 1
ATOM 977 N N . ARG A 1 118 ? 11.062 -4.146 -12.049 1.00 50.78 118 ARG A N 1
ATOM 978 C CA . ARG A 1 118 ? 11.871 -5.323 -12.380 1.00 50.78 118 ARG A CA 1
ATOM 979 C C . ARG A 1 118 ? 11.054 -6.179 -13.348 1.00 50.78 118 ARG A C 1
ATOM 981 O O . ARG A 1 118 ? 10.017 -6.725 -12.985 1.00 50.78 118 ARG A O 1
ATOM 988 N N . SER A 1 119 ? 11.489 -6.253 -14.605 1.00 51.53 119 SER A N 1
ATOM 989 C CA . SER A 1 119 ? 10.840 -7.098 -15.616 1.00 51.53 119 SER A CA 1
ATOM 990 C C . SER A 1 119 ? 10.918 -8.578 -15.218 1.00 51.53 119 SER A C 1
ATOM 992 O O . SER A 1 119 ? 11.846 -8.995 -14.525 1.00 51.53 119 SER A O 1
ATOM 994 N N . LYS A 1 120 ? 9.979 -9.390 -15.723 1.00 53.41 120 LYS A N 1
ATOM 995 C CA . LYS A 1 120 ? 9.976 -10.863 -15.604 1.00 53.41 120 LYS A CA 1
ATOM 996 C C . LYS A 1 120 ? 11.246 -11.557 -16.128 1.00 53.41 120 LYS A C 1
ATOM 998 O O . LYS A 1 120 ? 11.375 -12.759 -15.962 1.00 53.41 120 LYS A O 1
ATOM 1003 N N . TYR A 1 121 ? 12.143 -10.818 -16.780 1.00 52.56 121 TYR A N 1
ATOM 1004 C CA . TYR A 1 121 ? 13.423 -11.292 -17.304 1.00 52.56 121 TYR A CA 1
ATOM 1005 C C . TYR A 1 121 ? 14.625 -10.719 -16.537 1.00 52.56 121 TYR A C 1
ATOM 1007 O O . TYR A 1 121 ? 15.698 -10.529 -17.115 1.00 52.56 121 TYR A O 1
ATOM 1015 N N . LYS A 1 122 ? 14.445 -10.361 -15.258 1.00 55.16 122 LYS A N 1
ATOM 1016 C CA . LYS A 1 122 ? 15.527 -9.835 -14.414 1.00 55.16 122 LYS A CA 1
ATOM 1017 C C . LYS A 1 122 ? 16.723 -10.794 -14.363 1.00 55.16 122 LYS A C 1
ATOM 1019 O O . LYS A 1 122 ? 17.855 -10.329 -14.432 1.00 55.16 122 LYS A O 1
ATOM 1024 N N . ASP A 1 123 ? 16.452 -12.096 -14.320 1.00 54.22 123 ASP A N 1
ATOM 1025 C CA . ASP A 1 123 ? 17.473 -13.143 -14.207 1.00 54.22 123 ASP A CA 1
ATOM 1026 C C . ASP A 1 123 ? 18.242 -13.380 -15.525 1.00 54.22 123 ASP A C 1
ATOM 1028 O O . ASP A 1 123 ? 19.355 -13.892 -15.501 1.00 54.22 123 ASP A O 1
ATOM 1032 N N . ASP A 1 124 ? 17.710 -12.909 -16.663 1.00 64.25 124 ASP A N 1
ATOM 1033 C CA . ASP A 1 124 ? 18.312 -13.062 -18.002 1.00 64.25 124 ASP A CA 1
ATOM 1034 C C . ASP A 1 124 ? 19.056 -11.799 -18.494 1.00 64.25 124 ASP A C 1
ATOM 1036 O O . ASP A 1 124 ? 19.389 -11.680 -19.683 1.00 64.25 124 ASP A O 1
ATOM 1040 N N . ASP A 1 125 ? 19.255 -10.805 -17.616 1.00 71.94 125 ASP A N 1
ATOM 1041 C CA . ASP A 1 125 ? 19.748 -9.460 -17.963 1.00 71.94 125 ASP A CA 1
ATOM 1042 C C . ASP A 1 125 ? 18.942 -8.811 -19.116 1.00 71.94 125 ASP A C 1
ATOM 1044 O O . ASP A 1 125 ? 19.456 -8.154 -20.025 1.00 71.94 125 ASP A O 1
ATOM 1048 N N . MET A 1 126 ? 17.627 -9.026 -19.096 1.00 74.69 126 MET A N 1
ATOM 1049 C CA . MET A 1 126 ? 16.667 -8.506 -20.079 1.00 74.69 126 MET A CA 1
ATOM 1050 C C . MET A 1 126 ? 15.600 -7.645 -19.398 1.00 74.69 126 MET A C 1
ATOM 1052 O O . MET A 1 126 ? 14.472 -7.488 -19.874 1.00 74.69 126 MET A O 1
ATOM 1056 N N . HIS A 1 127 ? 15.938 -7.067 -18.246 1.00 72.44 127 HIS A N 1
ATOM 1057 C CA . HIS A 1 127 ? 15.058 -6.125 -17.577 1.00 72.44 127 HIS A CA 1
ATOM 1058 C C . HIS A 1 127 ? 14.727 -4.956 -18.529 1.00 72.44 127 HIS A C 1
ATOM 1060 O O . HIS A 1 127 ? 15.601 -4.465 -19.235 1.00 72.44 127 HIS A O 1
ATOM 1066 N N . LEU A 1 128 ? 13.445 -4.573 -18.614 1.00 74.94 128 LEU A N 1
ATOM 1067 C CA . LEU A 1 128 ? 12.895 -3.539 -19.511 1.00 74.94 128 LEU A CA 1
ATOM 1068 C C . LEU A 1 128 ? 13.067 -3.772 -21.030 1.00 74.94 128 LEU A C 1
ATOM 1070 O O . LEU A 1 128 ? 12.550 -2.980 -21.820 1.00 74.94 128 LEU A O 1
ATOM 1074 N N . ILE A 1 129 ? 13.703 -4.873 -21.449 1.00 81.75 129 ILE A N 1
ATOM 1075 C CA . ILE A 1 129 ? 13.893 -5.258 -22.852 1.00 81.75 129 ILE A CA 1
ATOM 1076 C C . ILE A 1 129 ? 12.971 -6.435 -23.179 1.00 81.75 129 ILE A C 1
ATOM 1078 O O . ILE A 1 129 ? 12.974 -7.471 -22.517 1.00 81.75 129 ILE A O 1
ATOM 1082 N N . TYR A 1 130 ? 12.197 -6.304 -24.250 1.00 84.31 130 TYR A N 1
ATOM 1083 C CA . TYR A 1 130 ? 11.261 -7.323 -24.709 1.00 84.31 130 TYR A CA 1
ATOM 1084 C C . TYR A 1 130 ? 11.653 -7.787 -26.116 1.00 84.31 130 TYR A C 1
ATOM 1086 O O . TYR A 1 130 ? 11.603 -6.983 -27.051 1.00 84.31 130 TYR A O 1
ATOM 1094 N N . PRO A 1 131 ? 12.003 -9.070 -26.313 1.00 87.75 131 PRO A N 1
ATOM 1095 C CA . PRO A 1 131 ? 12.239 -9.599 -27.650 1.00 87.75 131 PRO A CA 1
ATOM 1096 C C . PRO A 1 131 ? 10.953 -9.566 -28.485 1.00 87.75 131 PRO A C 1
ATOM 1098 O O . PRO A 1 131 ? 9.859 -9.861 -27.990 1.00 87.75 131 PRO A O 1
ATOM 1101 N N . GLN A 1 132 ? 11.085 -9.215 -29.759 1.00 85.81 132 GLN A N 1
ATOM 1102 C CA . GLN A 1 132 ? 9.999 -9.180 -30.731 1.00 85.81 132 GLN A CA 1
ATOM 1103 C C . GLN A 1 132 ? 10.095 -10.393 -31.648 1.00 85.81 132 GLN A C 1
ATOM 1105 O O . GLN A 1 132 ? 11.149 -10.681 -32.215 1.00 85.81 132 GLN A O 1
ATOM 1110 N N . TYR A 1 133 ? 8.978 -11.103 -31.792 1.00 89.19 133 TYR A N 1
ATOM 1111 C CA . TYR A 1 133 ? 8.930 -12.392 -32.471 1.00 89.19 133 TYR A CA 1
ATOM 1112 C C . TYR A 1 133 ? 8.053 -12.336 -33.717 1.00 89.19 133 TYR A C 1
ATOM 1114 O O . TYR A 1 133 ? 6.931 -11.834 -33.662 1.00 89.19 133 TYR A O 1
ATOM 1122 N N . SER A 1 134 ? 8.527 -12.922 -34.811 1.00 89.25 134 SER A N 1
ATOM 1123 C CA . SER A 1 134 ? 7.735 -13.217 -36.001 1.00 89.25 134 SER A CA 1
ATOM 1124 C C . SER A 1 134 ? 7.414 -14.712 -36.043 1.00 89.25 134 SER A C 1
ATOM 1126 O O . SER A 1 134 ? 8.192 -15.552 -35.575 1.00 89.25 134 SER A O 1
ATOM 1128 N N . LYS A 1 135 ? 6.232 -15.055 -36.567 1.00 86.69 135 LYS A N 1
ATOM 1129 C CA . LYS A 1 135 ? 5.851 -16.454 -36.794 1.00 86.69 135 LYS A CA 1
ATOM 1130 C C . LYS A 1 135 ? 6.582 -16.974 -38.031 1.00 86.69 135 LYS A C 1
ATOM 1132 O O . LYS A 1 135 ? 6.528 -16.346 -39.084 1.00 86.69 135 LYS A O 1
ATOM 1137 N N . VAL A 1 136 ? 7.228 -18.126 -37.903 1.00 86.06 136 VAL A N 1
ATOM 1138 C CA . VAL A 1 136 ? 7.857 -18.865 -39.008 1.00 86.06 136 VAL A CA 1
ATOM 1139 C C . VAL A 1 136 ? 7.300 -20.290 -39.041 1.00 86.06 136 VAL A C 1
ATOM 1141 O O . VAL A 1 136 ? 6.766 -20.754 -38.035 1.00 86.06 136 VAL A O 1
ATOM 1144 N N . LYS A 1 137 ? 7.411 -20.983 -40.187 1.00 78.25 137 LYS A N 1
ATOM 1145 C CA . LYS A 1 137 ? 6.790 -22.306 -40.439 1.00 78.25 137 LYS A CA 1
ATOM 1146 C C . LYS A 1 137 ? 6.939 -23.305 -39.276 1.00 78.25 137 LYS A C 1
ATOM 1148 O O . LYS A 1 137 ? 5.981 -24.008 -38.989 1.00 78.25 137 LYS A O 1
ATOM 1153 N N . ASN A 1 138 ? 8.081 -23.295 -38.575 1.00 75.94 138 ASN A N 1
ATOM 1154 C CA . ASN A 1 138 ? 8.388 -24.215 -37.471 1.00 75.94 138 ASN A CA 1
ATOM 1155 C C . ASN A 1 138 ? 8.691 -23.512 -36.128 1.00 75.94 138 ASN A C 1
ATOM 1157 O O . ASN A 1 138 ? 9.463 -24.030 -35.326 1.00 75.94 138 ASN A O 1
ATOM 1161 N N . GLY A 1 139 ? 8.134 -22.324 -35.862 1.00 82.56 139 GLY A N 1
ATOM 1162 C CA . GLY A 1 139 ? 8.283 -21.691 -34.545 1.00 82.56 139 GLY A CA 1
ATOM 1163 C C . GLY A 1 139 ? 8.216 -20.168 -34.541 1.00 82.56 139 GLY A C 1
ATOM 1164 O O . GLY A 1 139 ? 7.527 -19.538 -35.345 1.00 82.56 139 GLY A O 1
ATOM 1165 N N . LYS A 1 140 ? 8.929 -19.562 -33.589 1.00 86.94 140 LYS A N 1
ATOM 1166 C CA . LYS A 1 140 ? 9.056 -18.108 -33.446 1.00 86.94 140 LYS A CA 1
ATOM 1167 C C . LYS A 1 140 ? 10.503 -17.708 -33.702 1.00 86.94 140 LYS A C 1
ATOM 1169 O O . LYS A 1 140 ? 11.407 -18.286 -33.109 1.00 86.94 140 LYS A O 1
ATOM 1174 N N . ARG A 1 141 ? 10.716 -16.700 -34.546 1.00 86.88 141 ARG A N 1
ATOM 1175 C CA . ARG A 1 141 ? 12.033 -16.093 -34.778 1.00 86.88 141 ARG A CA 1
ATOM 1176 C C . ARG A 1 141 ? 12.064 -14.711 -34.142 1.00 86.88 141 ARG A C 1
ATOM 1178 O O . ARG A 1 141 ? 11.143 -13.929 -34.358 1.00 86.88 141 ARG A O 1
ATOM 1185 N N . ILE A 1 142 ? 13.118 -14.399 -33.390 1.00 87.81 142 ILE A N 1
ATOM 1186 C CA . ILE A 1 142 ? 13.355 -13.028 -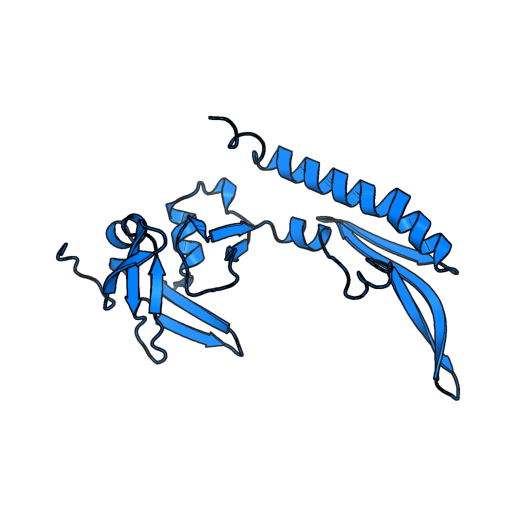32.925 1.00 87.81 142 ILE A CA 1
ATOM 1187 C C . ILE A 1 142 ? 13.798 -12.190 -34.127 1.00 87.81 142 ILE A C 1
ATOM 1189 O O . ILE A 1 142 ? 14.737 -12.571 -34.827 1.00 87.81 142 ILE A O 1
ATOM 1193 N N . TYR A 1 143 ? 13.109 -11.079 -34.384 1.00 90.62 143 TYR A N 1
ATOM 1194 C CA . TYR A 1 143 ? 13.473 -10.135 -35.451 1.00 90.62 143 TYR A CA 1
ATOM 1195 C C . TYR A 1 143 ? 13.938 -8.774 -34.922 1.00 90.62 143 TYR A C 1
ATOM 1197 O O . TYR A 1 143 ? 14.392 -7.943 -35.702 1.00 90.62 143 TYR A O 1
ATOM 1205 N N . GLY A 1 144 ? 13.817 -8.541 -33.616 1.00 91.81 144 GLY A N 1
ATOM 1206 C CA . GLY A 1 144 ? 14.232 -7.301 -32.979 1.00 91.81 144 GLY A CA 1
ATOM 1207 C C . GLY A 1 144 ? 13.941 -7.309 -31.487 1.00 91.81 144 GLY A C 1
ATOM 1208 O O . GLY A 1 144 ? 13.444 -8.294 -30.931 1.00 91.81 144 GLY A O 1
ATOM 1209 N N . TYR A 1 145 ? 14.241 -6.192 -30.845 1.00 91.38 145 TYR A N 1
ATOM 1210 C CA . TYR A 1 145 ? 14.054 -5.974 -29.418 1.00 91.38 145 TYR A CA 1
ATOM 1211 C C . TYR A 1 145 ? 13.377 -4.627 -29.206 1.00 91.38 145 TYR A C 1
ATOM 1213 O O . TYR A 1 145 ? 13.646 -3.673 -29.927 1.00 91.38 145 TYR A O 1
ATOM 1221 N N . LYS A 1 146 ? 12.509 -4.524 -28.202 1.00 89.81 146 LYS A N 1
ATOM 1222 C CA . LYS A 1 146 ? 11.910 -3.247 -27.808 1.00 89.81 146 LYS A CA 1
ATOM 1223 C C . LYS A 1 146 ? 12.211 -2.936 -26.353 1.00 89.81 146 LYS A C 1
ATOM 1225 O O . LYS A 1 146 ? 12.108 -3.819 -25.504 1.00 89.81 146 LYS A O 1
ATOM 1230 N N . VAL A 1 147 ? 12.498 -1.675 -26.066 1.00 84.75 147 VAL A N 1
ATOM 1231 C CA . VAL A 1 147 ? 12.470 -1.132 -24.708 1.00 84.75 147 VAL A CA 1
ATOM 1232 C C . VAL A 1 147 ? 11.167 -0.365 -24.561 1.00 84.75 147 VAL A C 1
ATOM 1234 O O . VAL A 1 147 ? 10.875 0.516 -25.367 1.00 84.75 147 VAL A O 1
ATOM 1237 N N . HIS A 1 148 ? 10.349 -0.759 -23.587 1.00 82.69 148 HIS A N 1
ATOM 1238 C CA . HIS A 1 148 ? 9.048 -0.144 -23.333 1.00 82.69 148 HIS A CA 1
ATOM 1239 C C . HIS A 1 148 ? 8.810 -0.049 -21.831 1.00 82.69 148 HIS A C 1
ATOM 1241 O O . HIS A 1 148 ? 8.635 -1.071 -21.163 1.00 82.69 148 HIS A O 1
ATOM 1247 N N . THR A 1 149 ? 8.815 1.172 -21.313 1.00 74.75 149 THR A N 1
ATOM 1248 C CA . THR A 1 149 ? 8.585 1.435 -19.896 1.00 74.75 149 THR A CA 1
ATOM 1249 C C . THR A 1 149 ? 7.881 2.768 -19.702 1.00 74.75 149 THR A C 1
ATOM 1251 O O . THR A 1 149 ? 7.999 3.673 -20.527 1.00 74.75 149 THR A O 1
ATOM 1254 N N . ASN A 1 150 ? 7.152 2.881 -18.602 1.00 71.81 150 ASN A N 1
ATOM 1255 C CA . ASN A 1 150 ? 6.544 4.127 -18.169 1.00 71.81 150 ASN A CA 1
ATOM 1256 C C . ASN A 1 150 ? 7.413 4.703 -17.047 1.00 71.81 150 ASN A C 1
ATOM 1258 O O . ASN A 1 150 ? 7.722 4.007 -16.083 1.00 71.81 150 ASN A O 1
ATOM 1262 N N . ILE A 1 151 ? 7.813 5.962 -17.187 1.00 71.62 151 ILE A N 1
ATOM 1263 C CA . ILE A 1 151 ? 8.606 6.707 -16.211 1.00 71.62 151 ILE A CA 1
ATOM 1264 C C . ILE A 1 151 ? 7.743 7.892 -15.773 1.00 71.62 151 ILE A C 1
ATOM 1266 O O . ILE A 1 151 ? 7.619 8.884 -16.489 1.00 71.62 151 ILE A O 1
ATOM 1270 N N . SER A 1 152 ? 7.104 7.775 -14.608 1.00 69.19 152 SER A N 1
ATOM 1271 C CA . SER A 1 152 ? 6.076 8.717 -14.136 1.00 69.19 152 SER A CA 1
ATOM 1272 C C . SER A 1 152 ? 4.945 8.934 -15.159 1.00 69.19 152 SER A C 1
ATOM 1274 O O . SER A 1 152 ? 4.129 8.034 -15.352 1.00 69.19 152 SER A O 1
ATOM 1276 N N . ASP A 1 153 ? 4.896 10.105 -15.803 1.00 68.25 153 ASP A N 1
ATOM 1277 C CA . ASP A 1 153 ? 3.855 10.505 -16.761 1.00 68.25 153 ASP A CA 1
ATOM 1278 C C . ASP A 1 153 ? 4.320 10.380 -18.224 1.00 68.25 153 ASP A C 1
ATOM 1280 O O . ASP A 1 153 ? 3.583 10.721 -19.147 1.00 68.25 153 ASP A O 1
ATOM 1284 N N . GLU A 1 154 ? 5.533 9.868 -18.452 1.00 73.44 154 GLU A N 1
ATOM 1285 C CA . GLU A 1 154 ? 6.103 9.681 -19.784 1.00 73.44 154 GLU A CA 1
ATOM 1286 C C . GLU A 1 154 ? 6.270 8.200 -20.126 1.00 73.44 154 GLU A C 1
ATOM 1288 O O . GLU A 1 154 ? 6.879 7.426 -19.386 1.00 73.44 154 GLU A O 1
ATOM 1293 N N . THR A 1 155 ? 5.807 7.801 -21.310 1.00 78.12 155 THR A N 1
ATOM 1294 C CA . THR A 1 155 ? 6.103 6.480 -21.872 1.00 78.12 155 THR A CA 1
ATOM 1295 C C . THR A 1 155 ? 7.374 6.550 -22.714 1.00 78.12 155 THR A C 1
ATOM 1297 O O . THR A 1 155 ? 7.430 7.265 -23.716 1.00 78.12 155 THR A O 1
ATOM 1300 N N . LYS A 1 156 ? 8.399 5.773 -22.350 1.00 82.56 156 LYS A N 1
ATOM 1301 C CA . LYS A 1 156 ? 9.600 5.579 -23.172 1.00 82.56 156 LYS A CA 1
ATOM 1302 C C . LYS A 1 156 ? 9.462 4.303 -23.986 1.00 82.56 156 LYS A C 1
ATOM 1304 O O . LYS A 1 156 ? 9.282 3.210 -23.446 1.00 82.56 156 LYS A O 1
ATOM 1309 N N . TYR A 1 157 ? 9.560 4.459 -25.300 1.00 87.06 157 TYR A N 1
ATOM 1310 C CA . TYR A 1 157 ? 9.419 3.380 -26.266 1.00 87.06 157 TYR A CA 1
ATOM 1311 C C . TYR A 1 157 ? 10.458 3.515 -27.380 1.00 87.06 157 TYR A C 1
ATOM 1313 O O . TYR A 1 157 ? 10.544 4.563 -28.021 1.00 87.06 157 TYR A O 1
ATOM 1321 N N . LYS A 1 158 ? 11.221 2.448 -27.641 1.00 92.38 158 LYS A N 1
ATOM 1322 C CA . LYS A 1 158 ? 12.135 2.371 -28.791 1.00 92.38 158 LYS A CA 1
ATOM 1323 C C . LYS A 1 158 ? 12.366 0.919 -29.220 1.00 92.38 158 LYS A C 1
ATOM 1325 O O . LYS A 1 158 ? 12.452 0.031 -28.373 1.00 92.38 158 LYS A O 1
ATOM 1330 N N . ASN A 1 159 ? 12.455 0.684 -30.532 1.00 93.25 159 ASN A N 1
ATOM 1331 C CA . ASN A 1 159 ? 12.803 -0.619 -31.111 1.00 93.25 159 ASN A CA 1
ATOM 1332 C C . ASN A 1 159 ? 14.271 -0.636 -31.562 1.00 93.25 159 ASN A C 1
ATOM 1334 O O . ASN A 1 159 ? 14.803 0.393 -31.979 1.00 93.25 159 ASN A O 1
ATOM 1338 N N . PHE A 1 160 ? 14.877 -1.817 -31.530 1.00 94.62 160 PHE A N 1
ATOM 1339 C CA . PHE A 1 160 ? 16.281 -2.088 -31.831 1.00 94.62 160 PHE A CA 1
ATOM 1340 C C . PHE A 1 160 ? 16.410 -3.361 -32.659 1.00 94.62 160 PHE A C 1
ATOM 1342 O O . PHE A 1 160 ? 15.568 -4.264 -32.565 1.00 94.62 160 PHE A O 1
ATOM 1349 N N . LYS A 1 161 ? 17.468 -3.441 -33.470 1.00 91.38 161 LYS A N 1
ATOM 1350 C CA . LYS A 1 161 ? 17.731 -4.631 -34.288 1.00 91.38 161 LYS A CA 1
ATOM 1351 C C . LYS A 1 161 ? 18.446 -5.700 -33.471 1.00 91.38 161 LYS A C 1
ATOM 1353 O O . LYS A 1 161 ? 18.149 -6.882 -33.641 1.00 91.38 161 LYS A O 1
ATOM 1358 N N . THR A 1 162 ? 19.342 -5.297 -32.573 1.00 92.44 162 THR A N 1
ATOM 1359 C CA . THR A 1 162 ? 20.140 -6.213 -31.746 1.00 92.44 162 THR A CA 1
ATOM 1360 C C . THR A 1 162 ? 19.796 -6.097 -30.260 1.00 92.44 162 THR A C 1
ATOM 1362 O O . THR A 1 162 ? 19.134 -5.152 -29.819 1.00 92.44 162 THR A O 1
ATOM 1365 N N . LYS A 1 163 ? 20.207 -7.105 -29.480 1.00 90.56 163 LYS A N 1
ATOM 1366 C CA . LYS A 1 163 ? 20.019 -7.118 -28.022 1.00 90.56 163 LYS A CA 1
ATOM 1367 C C . LYS A 1 163 ? 20.937 -6.086 -27.370 1.00 90.56 163 LYS A C 1
ATOM 1369 O O . LYS A 1 163 ? 20.539 -5.428 -26.416 1.00 90.56 163 LYS A O 1
ATOM 1374 N N . GLU A 1 164 ? 22.138 -5.942 -27.907 1.00 92.06 164 GLU A N 1
ATOM 1375 C CA . GLU A 1 164 ? 23.214 -5.083 -27.424 1.00 92.06 164 GLU A CA 1
ATOM 1376 C C . GLU A 1 164 ? 22.831 -3.605 -27.546 1.00 92.06 164 GLU A C 1
ATOM 1378 O O . GLU A 1 164 ? 22.930 -2.880 -26.564 1.00 92.06 164 GLU A O 1
ATOM 1383 N N . GLU A 1 165 ? 22.263 -3.185 -28.682 1.00 92.94 165 GLU A N 1
ATOM 1384 C CA . GLU A 1 165 ? 21.738 -1.820 -28.861 1.00 92.94 165 GLU A CA 1
ATOM 1385 C C . GLU A 1 165 ? 20.616 -1.501 -27.856 1.00 92.94 165 GLU A C 1
ATOM 1387 O O . GLU A 1 165 ? 20.533 -0.399 -27.311 1.00 92.94 165 GLU A O 1
ATOM 1392 N N . ALA A 1 166 ? 19.737 -2.476 -27.594 1.00 89.38 166 ALA A N 1
ATOM 1393 C CA . ALA A 1 166 ? 18.658 -2.313 -26.625 1.00 89.38 166 ALA A CA 1
ATOM 1394 C C . ALA A 1 166 ? 19.186 -2.208 -25.186 1.00 89.38 166 ALA A C 1
ATOM 1396 O O . ALA A 1 166 ? 18.632 -1.443 -24.394 1.00 89.38 166 ALA A O 1
ATOM 1397 N N . LYS A 1 167 ? 20.250 -2.953 -24.855 1.00 89.62 167 LYS A N 1
ATOM 1398 C CA . LYS A 1 167 ? 20.945 -2.857 -23.565 1.00 89.62 167 LYS A CA 1
ATOM 1399 C C . LYS A 1 167 ? 21.635 -1.516 -23.401 1.00 89.62 167 LYS A C 1
ATOM 1401 O O . LYS A 1 167 ? 21.418 -0.867 -22.390 1.00 89.62 167 LYS A O 1
ATOM 1406 N N . GLU A 1 168 ? 22.374 -1.065 -24.406 1.00 93.44 168 GLU A N 1
ATOM 1407 C CA . GLU A 1 168 ? 23.057 0.227 -24.359 1.00 93.44 168 GLU A CA 1
ATOM 1408 C C . GLU A 1 168 ? 22.060 1.372 -24.132 1.00 93.44 168 GLU A C 1
ATOM 1410 O O . GLU A 1 168 ? 22.259 2.218 -23.264 1.00 93.44 168 GLU A O 1
ATOM 1415 N N . TYR A 1 169 ? 20.923 1.358 -24.834 1.00 90.88 169 TYR A N 1
ATOM 1416 C CA . TYR A 1 169 ? 19.863 2.338 -24.599 1.00 90.88 169 TYR A CA 1
ATOM 1417 C C . TYR A 1 169 ? 19.227 2.214 -23.207 1.00 90.88 169 TYR A C 1
ATOM 1419 O O . TYR A 1 169 ? 18.925 3.224 -22.569 1.00 90.88 169 TYR A O 1
ATOM 1427 N N . ARG A 1 170 ? 19.006 0.990 -22.721 1.00 86.94 170 ARG A N 1
ATOM 1428 C CA . ARG A 1 170 ? 18.480 0.753 -21.374 1.00 86.94 170 ARG A CA 1
ATOM 1429 C C . ARG A 1 170 ? 19.429 1.316 -20.313 1.00 86.94 170 ARG A C 1
ATOM 1431 O O . ARG A 1 170 ? 18.982 2.091 -19.475 1.00 86.94 170 ARG A O 1
ATOM 1438 N N . ASP A 1 171 ? 20.700 0.946 -20.381 1.00 86.19 171 ASP A N 1
ATOM 1439 C CA . ASP A 1 171 ? 21.696 1.219 -19.344 1.00 86.19 171 ASP A CA 1
ATOM 1440 C C . ASP A 1 171 ? 22.132 2.685 -19.344 1.00 86.19 171 ASP A C 1
ATOM 1442 O O . ASP A 1 171 ? 22.271 3.275 -18.278 1.00 86.19 171 ASP A O 1
ATOM 1446 N N . ASN A 1 172 ? 22.263 3.303 -20.521 1.00 91.44 172 ASN A N 1
ATOM 1447 C CA . ASN A 1 172 ? 22.775 4.671 -20.626 1.00 91.44 172 ASN A CA 1
ATOM 1448 C C . ASN A 1 172 ? 21.680 5.743 -20.667 1.00 91.44 172 ASN A C 1
ATOM 1450 O O . ASN A 1 172 ? 21.959 6.899 -20.364 1.00 91.44 172 ASN A O 1
ATOM 1454 N N . ILE A 1 173 ? 20.447 5.398 -21.060 1.00 88.88 173 ILE A N 1
ATOM 1455 C CA . ILE A 1 173 ? 19.353 6.376 -21.181 1.00 88.88 173 ILE A CA 1
ATOM 1456 C C . ILE A 1 173 ? 18.227 6.076 -20.196 1.00 88.88 173 ILE A C 1
ATOM 1458 O O . ILE A 1 173 ? 17.819 6.952 -19.441 1.00 88.88 173 ILE A O 1
ATOM 1462 N N . ILE A 1 174 ? 17.691 4.855 -20.195 1.00 85.25 174 ILE A N 1
ATOM 1463 C CA . ILE A 1 174 ? 16.463 4.557 -19.444 1.00 85.25 174 ILE A CA 1
ATOM 1464 C C . ILE A 1 174 ? 16.707 4.455 -17.939 1.00 85.25 174 ILE A C 1
ATOM 1466 O O . ILE A 1 174 ? 15.971 5.089 -17.187 1.00 85.25 174 ILE A O 1
ATOM 1470 N N . LEU A 1 175 ? 17.708 3.693 -17.492 1.00 80.44 175 LEU A N 1
ATOM 1471 C CA . LEU A 1 175 ? 18.005 3.546 -16.063 1.00 80.44 175 LEU A CA 1
ATOM 1472 C C . LEU A 1 175 ? 18.379 4.885 -15.403 1.00 80.44 175 LEU A C 1
ATOM 1474 O O . LEU A 1 175 ? 17.763 5.205 -14.387 1.00 80.44 175 LEU A O 1
ATOM 1478 N N . PRO A 1 176 ? 19.247 5.733 -15.992 1.00 84.00 176 PRO A N 1
ATOM 1479 C CA . PRO A 1 176 ? 19.543 7.044 -15.414 1.00 84.00 176 PRO A CA 1
ATOM 1480 C C . PRO A 1 176 ? 18.312 7.957 -15.329 1.00 84.00 176 PRO A C 1
ATOM 1482 O O . PRO A 1 176 ? 18.142 8.679 -14.348 1.00 84.00 176 PRO A O 1
ATOM 1485 N N . LEU A 1 177 ? 17.413 7.912 -16.322 1.00 82.19 177 LEU A N 1
ATOM 1486 C CA . LEU A 1 177 ? 16.157 8.675 -16.285 1.00 82.19 177 LEU A CA 1
ATOM 1487 C C . LEU A 1 177 ? 15.214 8.187 -15.179 1.00 82.19 177 LEU A C 1
ATOM 1489 O O . LEU A 1 177 ? 14.587 9.001 -14.503 1.00 82.19 177 LEU A O 1
ATOM 1493 N N . ILE A 1 178 ? 15.113 6.869 -14.990 1.00 73.25 178 ILE A N 1
ATOM 1494 C CA . ILE A 1 178 ? 14.357 6.245 -13.896 1.00 73.25 178 ILE A CA 1
ATOM 1495 C C . ILE A 1 178 ? 14.902 6.725 -12.546 1.00 73.25 178 ILE A C 1
ATOM 1497 O O . ILE A 1 178 ? 14.131 7.212 -11.719 1.00 73.25 178 ILE A O 1
ATOM 1501 N N . GLU A 1 179 ? 16.218 6.638 -12.340 1.00 73.19 179 GLU A N 1
ATOM 1502 C CA . GLU A 1 179 ? 16.884 7.049 -11.098 1.00 73.19 179 GLU A CA 1
ATOM 1503 C C . GLU A 1 179 ? 16.702 8.543 -10.819 1.00 73.19 179 GLU A C 1
ATOM 1505 O O . GLU A 1 179 ? 16.269 8.922 -9.730 1.00 73.19 179 GLU A O 1
ATOM 1510 N N . SER A 1 180 ? 16.932 9.395 -11.821 1.00 79.12 180 SER A N 1
ATOM 1511 C CA . SER A 1 180 ? 16.722 10.840 -11.710 1.00 79.12 180 SER A CA 1
ATOM 1512 C C . SER A 1 180 ? 15.278 11.177 -11.331 1.00 79.12 180 SER A C 1
ATOM 1514 O O . SER A 1 180 ? 15.058 11.987 -10.429 1.00 79.12 180 SER A O 1
ATOM 1516 N N . LYS A 1 181 ? 14.287 10.514 -11.944 1.00 73.56 181 LYS A N 1
ATOM 1517 C CA . LYS A 1 181 ? 12.874 10.757 -11.628 1.00 73.56 181 LYS A CA 1
ATOM 1518 C C . LYS A 1 181 ? 12.494 10.263 -10.236 1.00 73.56 181 LYS A C 1
ATOM 1520 O O . LYS A 1 181 ? 11.697 10.909 -9.560 1.00 73.56 181 LYS A O 1
ATOM 1525 N N . ILE A 1 182 ? 13.066 9.147 -9.787 1.00 66.50 182 ILE A N 1
ATOM 1526 C CA . ILE A 1 182 ? 12.898 8.662 -8.412 1.00 66.50 182 ILE A CA 1
ATOM 1527 C C . ILE A 1 182 ? 13.435 9.699 -7.418 1.00 66.50 182 ILE A C 1
ATOM 1529 O O . ILE A 1 182 ? 12.743 10.014 -6.451 1.00 66.50 182 ILE A O 1
ATOM 1533 N N . GLU A 1 183 ? 14.618 10.264 -7.662 1.00 69.88 183 GLU A N 1
ATOM 1534 C CA . GLU A 1 183 ? 15.203 11.296 -6.796 1.00 69.88 183 GLU A CA 1
ATOM 1535 C C . GLU A 1 183 ? 14.405 12.607 -6.802 1.00 69.88 183 GLU A C 1
ATOM 1537 O O . GLU A 1 183 ? 14.176 13.197 -5.744 1.00 69.88 183 GLU A O 1
ATOM 1542 N N . GLU A 1 184 ? 13.910 13.051 -7.958 1.00 72.94 184 GLU A N 1
ATOM 1543 C CA . GLU A 1 184 ? 12.993 14.196 -8.040 1.00 72.94 184 GLU A CA 1
ATOM 1544 C C . GLU A 1 184 ? 11.718 13.963 -7.226 1.00 72.94 184 GLU A C 1
ATOM 1546 O O . GLU A 1 184 ? 11.302 14.830 -6.453 1.00 72.94 184 GLU A O 1
ATOM 1551 N N . LEU A 1 185 ? 11.111 12.781 -7.362 1.00 65.25 185 LEU A N 1
ATOM 1552 C CA . LEU A 1 185 ? 9.899 12.433 -6.630 1.00 65.25 185 LEU A CA 1
ATOM 1553 C C . LEU A 1 185 ? 10.159 12.405 -5.120 1.00 65.25 185 LEU A C 1
ATOM 1555 O O . LEU A 1 185 ? 9.388 13.012 -4.380 1.00 65.25 185 LEU A O 1
ATOM 1559 N N . LYS A 1 186 ? 11.276 11.821 -4.664 1.00 60.66 186 LYS A N 1
ATOM 1560 C CA . LYS A 1 186 ? 11.685 11.847 -3.246 1.00 60.66 186 LYS A CA 1
ATOM 1561 C C . LYS A 1 186 ? 11.814 13.273 -2.700 1.00 60.66 186 LYS A C 1
ATOM 1563 O O . LYS A 1 186 ? 11.321 13.544 -1.606 1.00 60.66 186 LYS A O 1
ATOM 1568 N N . LYS A 1 187 ? 12.438 14.183 -3.458 1.00 66.31 187 LYS A N 1
ATOM 1569 C CA . LYS A 1 187 ? 12.606 15.598 -3.075 1.00 66.31 187 LYS A CA 1
ATOM 1570 C C . LYS A 1 187 ? 11.275 16.349 -3.041 1.00 66.31 187 LYS A C 1
ATOM 1572 O O . LYS A 1 187 ? 11.004 17.062 -2.082 1.00 66.31 187 LYS A O 1
ATOM 1577 N N . SER A 1 188 ? 10.433 16.164 -4.057 1.00 60.78 188 SER A N 1
ATOM 1578 C CA . SER A 1 188 ? 9.126 16.832 -4.157 1.00 60.78 188 SER A CA 1
ATOM 1579 C C . SER A 1 188 ? 8.123 16.382 -3.089 1.00 60.78 188 SER A C 1
ATOM 1581 O O . SER A 1 188 ? 7.222 17.137 -2.740 1.00 60.78 188 SER A O 1
ATOM 1583 N N . GLN A 1 189 ? 8.287 15.166 -2.561 1.00 53.72 189 GLN A N 1
ATOM 1584 C CA . GLN A 1 189 ? 7.411 14.578 -1.548 1.00 53.72 189 GLN A CA 1
ATOM 1585 C C . GLN A 1 189 ? 7.920 14.770 -0.109 1.00 53.72 189 GLN A C 1
ATOM 1587 O O . GLN A 1 189 ? 7.349 14.190 0.805 1.00 53.72 189 GLN A O 1
ATOM 1592 N N . GLY A 1 190 ? 8.994 15.539 0.120 1.00 47.16 190 GLY A N 1
ATOM 1593 C CA . GLY A 1 190 ? 9.527 15.759 1.474 1.00 47.16 190 GLY A CA 1
ATOM 1594 C C . GLY A 1 190 ? 10.090 14.499 2.151 1.00 47.16 190 GLY A C 1
ATOM 1595 O O . GLY A 1 190 ? 10.347 14.503 3.349 1.00 47.16 190 GLY A O 1
ATOM 1596 N N . ILE A 1 191 ? 10.341 13.417 1.401 1.00 45.19 191 ILE A N 1
ATOM 1597 C CA . ILE A 1 191 ? 10.814 12.126 1.946 1.00 45.19 191 ILE A CA 1
ATOM 1598 C C . ILE A 1 191 ? 12.282 12.208 2.433 1.00 45.19 191 ILE A C 1
ATOM 1600 O O . ILE A 1 191 ? 12.798 11.277 3.045 1.00 45.19 191 ILE A O 1
ATOM 1604 N N . LEU A 1 192 ? 12.954 13.345 2.231 1.00 38.94 192 LEU A N 1
ATOM 1605 C CA . LEU A 1 192 ? 14.319 13.605 2.697 1.00 38.94 192 LEU A CA 1
ATOM 1606 C C . LEU A 1 192 ? 14.425 14.307 4.067 1.00 38.94 192 LEU A C 1
ATOM 1608 O O . LEU A 1 192 ? 15.523 14.724 4.412 1.00 38.94 192 LEU A O 1
ATOM 1612 N N . SER A 1 193 ? 13.359 14.415 4.873 1.00 34.53 193 SER A N 1
ATOM 1613 C CA . SER A 1 193 ? 13.465 15.056 6.204 1.00 34.53 193 SER A CA 1
ATOM 1614 C C . SER A 1 193 ? 12.869 14.287 7.390 1.00 34.53 193 SER A C 1
ATOM 1616 O O . SER A 1 193 ? 12.530 14.909 8.388 1.00 34.53 193 SER A O 1
ATOM 1618 N N . LEU A 1 194 ? 12.731 12.957 7.331 1.00 35.72 194 LEU A N 1
ATOM 1619 C CA . LEU A 1 194 ? 12.305 12.159 8.504 1.00 35.72 194 LEU A CA 1
ATOM 1620 C C . LEU A 1 194 ? 13.235 10.978 8.826 1.00 35.72 194 LEU A C 1
ATOM 1622 O O . LEU A 1 194 ? 12.825 9.981 9.417 1.00 35.72 194 LEU A O 1
ATOM 1626 N N . LYS A 1 195 ? 14.510 11.091 8.451 1.00 37.00 195 LYS A N 1
ATOM 1627 C CA . LYS A 1 195 ? 15.586 10.274 9.019 1.00 37.00 195 LYS A CA 1
ATOM 1628 C C . LYS A 1 195 ? 16.752 11.175 9.378 1.00 37.00 195 LYS A C 1
ATOM 1630 O O . LYS A 1 195 ? 17.725 11.214 8.643 1.00 37.00 195 LYS A O 1
ATOM 1635 N N . GLU A 1 196 ? 16.579 11.913 10.460 1.00 34.34 196 GLU A N 1
ATOM 1636 C CA . GLU A 1 196 ? 17.619 12.355 11.390 1.00 34.34 196 GLU A CA 1
ATOM 1637 C C . GLU A 1 196 ? 16.901 13.190 12.450 1.00 34.34 196 GLU A C 1
ATOM 1639 O O . GLU A 1 196 ? 16.654 14.369 12.242 1.00 34.34 196 GLU A O 1
ATOM 1644 N N . ASP A 1 197 ? 16.441 12.497 13.493 1.00 34.19 197 AS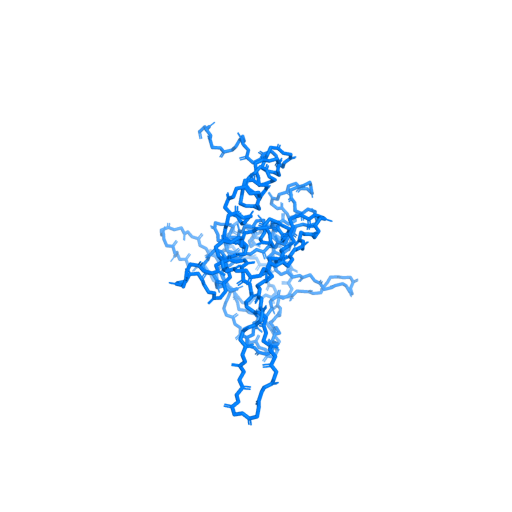P A N 1
ATOM 1645 C CA . ASP A 1 197 ? 16.371 12.946 14.889 1.00 34.19 197 ASP A CA 1
ATOM 1646 C C . ASP A 1 197 ? 16.207 11.698 15.777 1.00 34.19 197 ASP A C 1
ATOM 1648 O O . ASP A 1 197 ? 15.310 10.866 15.485 1.00 34.19 197 ASP A O 1
#